Protein AF-A9B8N8-F1 (afdb_monomer)

Solvent-accessible surface area (backbone atoms only — not comparable to full-atom values): 12330 Å² total; per-residue (Å²): 134,85,83,76,86,78,73,81,60,79,59,56,75,66,60,48,54,50,56,57,66,76,40,88,72,86,66,77,72,62,96,87,67,56,98,83,69,64,84,53,58,55,72,42,54,47,60,50,21,56,75,71,73,42,76,56,70,77,74,63,73,56,59,66,68,61,48,51,51,34,52,50,24,55,50,44,25,71,76,39,66,95,48,19,68,62,29,49,52,53,32,49,56,64,50,66,83,47,54,70,65,26,44,33,52,50,53,45,50,47,50,32,51,46,56,73,76,44,73,71,74,84,80,60,55,52,79,57,62,90,92,60,80,85,78,52,82,48,52,53,64,57,51,51,50,54,51,54,49,25,51,74,70,72,29,38,33,42,33,37,34,54,40,75,72,63,47,31,36,34,72,38,48,29,42,58,73,44,85,54,80,55,29,36,34,20,40,28,64,87,72,74,43,77,46,56,48,49,34,93,34,39,29,41,78,46,79,43,88,126

pLDDT: mean 75.39, std 21.99, range [24.73, 97.12]

Mean predicted aligned error: 12.78 Å

Nearest PDB structures (foldseek):
  6sj9-assembly2_B  TM=8.035E-01  e=1.095E-04  Paenarthrobacter aurescens
  6sj9-assembly1_A  TM=5.623E-01  e=3.071E-05  Paenarthrobacter aurescens
  8zra-assembly1_A  TM=7.140E-01  e=5.254E-01  Bacillus amyloliquefaciens
  4qw2-assembly1_A  TM=4.848E-01  e=8.027E-01  Homo sapiens
  2jng-assembly1_A  TM=4.783E-01  e=1.086E+00  Homo sapiens

Organism: Herpetosiphon aurantiacus (strain ATCC 23779 / DSM 785 / 114-95) (NCBI:txid316274)

Structure (mmCIF, N/CA/C/O backbone):
data_AF-A9B8N8-F1
#
_entry.id   AF-A9B8N8-F1
#
loop_
_atom_site.group_PDB
_atom_site.id
_atom_site.type_symbol
_atom_site.label_atom_id
_atom_site.label_alt_id
_atom_site.label_comp_id
_atom_site.label_asym_id
_atom_site.label_entity_id
_atom_site.label_seq_id
_atom_site.pdbx_PDB_ins_code
_atom_site.Cartn_x
_atom_site.Cartn_y
_atom_site.Cartn_z
_atom_site.occupancy
_atom_site.B_iso_or_equiv
_atom_site.auth_seq_id
_atom_site.auth_comp_id
_atom_site.auth_asym_id
_atom_site.auth_atom_id
_atom_site.pdbx_PDB_model_num
ATOM 1 N N . MET A 1 1 ? 28.544 31.249 8.721 1.00 33.44 1 MET A N 1
ATOM 2 C CA . MET A 1 1 ? 27.104 30.945 8.905 1.00 33.44 1 MET A CA 1
ATOM 3 C C . MET A 1 1 ? 26.961 29.973 10.070 1.00 33.44 1 MET A C 1
ATOM 5 O O . MET A 1 1 ? 27.615 28.942 10.040 1.00 33.44 1 MET A O 1
ATOM 9 N N . ARG A 1 2 ? 26.186 30.293 11.117 1.00 26.39 2 ARG A N 1
ATOM 10 C CA . ARG A 1 2 ? 25.902 29.338 12.207 1.00 26.39 2 ARG A CA 1
ATOM 11 C C . ARG A 1 2 ? 24.781 28.402 11.754 1.00 26.39 2 ARG A C 1
ATOM 13 O O . ARG A 1 2 ? 23.661 28.864 11.551 1.00 26.39 2 ARG A O 1
ATOM 20 N N . LEU A 1 3 ? 25.086 27.118 11.580 1.00 24.73 3 LEU A N 1
ATOM 21 C CA . LEU A 1 3 ? 24.087 26.075 11.347 1.00 24.73 3 LEU A CA 1
ATOM 22 C C . LEU A 1 3 ? 23.198 25.979 12.593 1.00 24.73 3 LEU A C 1
ATOM 24 O O . LEU A 1 3 ? 23.667 25.612 13.668 1.00 24.73 3 LEU A O 1
ATOM 28 N N . ARG A 1 4 ? 21.928 26.372 12.470 1.00 32.22 4 ARG A N 1
ATOM 29 C CA . ARG A 1 4 ? 20.928 26.162 13.522 1.00 32.22 4 ARG A CA 1
ATOM 30 C C . ARG A 1 4 ? 20.523 24.691 13.470 1.00 32.22 4 ARG A C 1
ATOM 32 O O . ARG A 1 4 ? 19.913 24.268 12.494 1.00 32.22 4 ARG A O 1
ATOM 39 N N . GLN A 1 5 ? 20.887 23.918 14.492 1.00 32.78 5 GLN A N 1
ATOM 40 C CA . GLN A 1 5 ? 20.330 22.580 14.684 1.00 32.78 5 GLN A CA 1
ATOM 41 C C . GLN A 1 5 ? 18.820 22.714 14.892 1.00 32.78 5 GLN A C 1
ATOM 43 O O . GLN A 1 5 ? 18.371 23.387 15.817 1.00 32.78 5 GLN A O 1
ATOM 48 N N . VAL A 1 6 ? 18.046 22.097 14.005 1.00 37.09 6 VAL A N 1
ATOM 49 C CA . VAL A 1 6 ? 16.602 21.930 14.162 1.00 37.09 6 VAL A CA 1
ATOM 50 C C . VAL A 1 6 ? 16.391 20.475 14.547 1.00 37.09 6 VAL A C 1
ATOM 52 O O . VAL A 1 6 ? 16.601 19.583 13.727 1.00 37.09 6 VAL A O 1
ATOM 55 N N . MET A 1 7 ? 16.044 20.230 15.810 1.00 38.12 7 MET A N 1
ATOM 56 C CA . MET A 1 7 ? 15.657 18.900 16.272 1.00 38.12 7 MET A CA 1
ATOM 57 C C . MET A 1 7 ? 14.157 18.730 16.050 1.00 38.12 7 MET A C 1
ATOM 59 O O . MET A 1 7 ? 13.355 19.567 16.463 1.00 38.12 7 MET A O 1
ATOM 63 N N . LEU A 1 8 ? 13.801 17.670 15.337 1.00 41.25 8 LEU A N 1
ATOM 64 C CA . LEU A 1 8 ? 12.462 17.411 14.838 1.00 41.25 8 LEU A CA 1
ATOM 65 C C . LEU A 1 8 ? 11.890 16.272 15.686 1.00 41.25 8 LEU A C 1
ATOM 67 O O . LEU A 1 8 ? 12.414 15.163 15.653 1.00 41.25 8 LEU A O 1
ATOM 71 N N . VAL A 1 9 ? 10.887 16.575 16.509 1.00 41.00 9 VAL A N 1
ATOM 72 C CA . VAL A 1 9 ? 10.297 15.616 17.454 1.00 41.00 9 VAL A CA 1
ATOM 73 C C . VAL A 1 9 ? 8.931 15.191 16.932 1.00 41.00 9 VAL A C 1
ATOM 75 O O . VAL A 1 9 ? 8.064 16.035 16.711 1.00 41.00 9 VAL A O 1
ATOM 78 N N . GLU A 1 10 ? 8.755 13.891 16.700 1.00 38.16 10 GLU A N 1
ATOM 79 C CA . GLU A 1 10 ? 7.478 13.309 16.281 1.00 38.16 10 GLU A CA 1
ATOM 80 C C . GLU A 1 10 ? 6.557 13.096 17.490 1.00 38.16 10 GLU A C 1
ATOM 82 O O . GLU A 1 10 ? 6.951 12.505 18.493 1.00 38.16 10 GLU A O 1
ATOM 87 N N . GLY A 1 11 ? 5.309 13.558 17.390 1.00 43.69 11 GLY A N 1
ATOM 88 C CA . GLY A 1 11 ? 4.285 13.354 18.414 1.00 43.69 11 GLY A CA 1
ATOM 89 C C . GLY A 1 11 ? 2.898 13.804 17.949 1.00 43.69 11 GLY A C 1
ATOM 90 O O . GLY A 1 11 ? 2.766 14.529 16.961 1.00 43.69 11 GLY A O 1
ATOM 91 N N . ARG A 1 12 ? 1.846 13.358 18.650 1.00 40.72 12 ARG A N 1
ATOM 92 C CA . ARG A 1 12 ? 0.479 13.885 18.476 1.00 40.72 12 ARG A CA 1
ATOM 93 C C . ARG A 1 12 ? 0.366 15.237 19.180 1.00 40.72 12 ARG A C 1
ATOM 95 O O . ARG A 1 12 ? 0.930 15.403 20.258 1.00 40.72 12 ARG A O 1
ATOM 102 N N . ALA A 1 13 ? -0.390 16.175 18.611 1.00 43.91 13 ALA A N 1
ATOM 103 C CA . ALA A 1 13 ? -0.605 17.490 19.221 1.00 43.91 13 ALA A CA 1
ATOM 104 C C . ALA A 1 13 ? -1.191 17.381 20.644 1.00 43.91 13 ALA A C 1
ATOM 106 O O . ALA A 1 13 ? -0.778 18.120 21.530 1.00 43.91 13 ALA A O 1
ATOM 107 N N . GLU A 1 14 ? -2.067 16.397 20.892 1.00 42.97 14 GLU A N 1
ATOM 108 C CA . GLU A 1 14 ? -2.652 16.172 22.223 1.00 42.97 14 GLU A CA 1
ATOM 109 C C . GLU A 1 14 ? -1.634 15.631 23.241 1.00 42.97 14 GLU A C 1
ATOM 111 O O . GLU A 1 14 ? -1.716 15.940 24.428 1.00 42.97 14 GLU A O 1
ATOM 116 N N . ALA A 1 15 ? -0.638 14.859 22.788 1.00 44.03 15 ALA A N 1
ATOM 117 C CA . ALA A 1 15 ? 0.434 14.367 23.655 1.00 44.03 15 ALA A CA 1
ATOM 118 C C . ALA A 1 15 ? 1.313 15.519 24.170 1.00 44.03 15 ALA A C 1
ATOM 120 O O . ALA A 1 15 ? 1.861 15.425 25.267 1.00 44.03 15 ALA A O 1
ATOM 121 N N . LEU A 1 16 ? 1.397 16.622 23.414 1.00 46.94 16 LEU A N 1
ATOM 122 C CA . LEU A 1 16 ? 2.049 17.854 23.852 1.00 46.94 16 LEU A CA 1
ATOM 123 C C . LEU A 1 16 ? 1.265 18.549 24.960 1.00 46.94 16 LEU A C 1
ATOM 125 O O . LEU A 1 16 ? 1.856 18.907 25.967 1.00 46.94 16 LEU A O 1
ATOM 129 N N . THR A 1 17 ? -0.053 18.679 24.814 1.00 43.00 17 THR A N 1
ATOM 130 C CA . THR A 1 17 ? -0.900 19.332 25.823 1.00 43.00 17 THR A CA 1
ATOM 131 C C . THR A 1 17 ? -0.883 18.567 27.144 1.00 43.00 17 THR A C 1
ATOM 133 O O . THR A 1 17 ? -0.841 19.170 28.211 1.00 43.00 17 THR A O 1
ATOM 136 N N . VAL A 1 18 ? -0.840 17.232 27.086 1.00 44.59 18 VAL A N 1
ATOM 137 C CA . VAL A 1 18 ? -0.681 16.376 28.270 1.00 44.59 18 VAL A CA 1
ATOM 138 C C . VAL A 1 18 ? 0.716 16.526 28.886 1.00 44.59 18 VAL A C 1
ATOM 140 O O . VAL A 1 18 ? 0.821 16.613 30.105 1.00 44.59 18 VAL A O 1
ATOM 143 N N . LEU A 1 19 ? 1.781 16.634 28.081 1.00 43.16 19 LEU A N 1
ATOM 144 C CA . LEU A 1 19 ? 3.142 16.921 28.565 1.00 43.16 19 LEU A CA 1
ATOM 145 C C . LEU A 1 19 ? 3.274 18.324 29.187 1.00 43.16 19 LEU A C 1
ATOM 147 O O . LEU A 1 19 ? 3.978 18.479 30.185 1.00 43.16 19 LEU A O 1
ATOM 151 N N . GLU A 1 20 ? 2.581 19.320 28.631 1.00 45.62 20 GLU A N 1
ATOM 152 C CA . GLU A 1 20 ? 2.516 20.703 29.121 1.00 45.62 20 GLU A CA 1
ATOM 153 C C . GLU A 1 20 ? 1.673 20.830 30.401 1.00 45.62 20 GLU A C 1
ATOM 155 O O . GLU A 1 20 ? 2.018 21.607 31.287 1.00 45.62 20 GLU A O 1
ATOM 160 N N . GLN A 1 21 ? 0.586 20.060 30.530 1.00 44.84 21 GLN A N 1
ATOM 161 C CA . GLN A 1 21 ? -0.301 20.089 31.700 1.00 44.84 21 GLN A CA 1
ATOM 162 C C . GLN A 1 21 ? 0.191 19.210 32.859 1.00 44.84 21 GLN A C 1
ATOM 164 O O . GLN A 1 21 ? 0.025 19.586 34.017 1.00 44.84 21 GLN A O 1
ATOM 169 N N . GLN A 1 22 ? 0.802 18.050 32.584 1.00 42.25 22 GLN A N 1
ATOM 170 C CA . GLN A 1 22 ? 1.290 17.133 33.629 1.00 42.25 22 GLN A CA 1
ATOM 171 C C . GLN A 1 22 ? 2.548 17.632 34.341 1.00 42.25 22 GLN A C 1
ATOM 173 O O . GLN A 1 22 ? 2.880 17.149 35.423 1.00 42.25 22 GLN A O 1
ATOM 178 N N . ARG A 1 23 ? 3.258 18.601 33.767 1.00 41.12 23 ARG A N 1
ATOM 179 C CA . ARG A 1 23 ? 4.382 19.257 34.427 1.00 41.12 23 ARG A CA 1
ATOM 180 C C . ARG A 1 23 ? 4.096 20.739 34.454 1.00 41.12 23 ARG A C 1
ATOM 182 O O . ARG A 1 23 ? 4.216 21.381 33.423 1.00 41.12 23 ARG A O 1
ATOM 189 N N . GLY A 1 24 ? 3.773 21.280 35.627 1.00 36.09 24 GLY A N 1
ATOM 190 C CA . GLY A 1 24 ? 3.756 22.722 35.872 1.00 36.09 24 GLY A CA 1
ATOM 191 C C . GLY A 1 24 ? 5.112 23.356 35.538 1.00 36.09 24 GLY A C 1
ATOM 192 O O . GLY A 1 24 ? 5.941 23.588 36.414 1.00 36.09 24 GLY A O 1
ATOM 193 N N . MET A 1 25 ? 5.362 23.602 34.253 1.00 39.47 25 MET A N 1
ATOM 194 C CA . MET A 1 25 ? 6.612 24.101 33.702 1.00 39.47 25 MET A CA 1
ATOM 195 C C . MET A 1 25 ? 6.632 25.630 33.777 1.00 39.47 25 MET A C 1
ATOM 197 O O . MET A 1 25 ? 6.575 26.321 32.766 1.00 39.47 25 MET A O 1
ATOM 201 N N . GLN A 1 26 ? 6.761 26.160 34.997 1.00 36.19 26 GLN A N 1
ATOM 202 C CA . GLN A 1 26 ? 7.345 27.491 35.219 1.00 36.19 26 GLN A CA 1
ATOM 203 C C . GLN A 1 26 ? 8.870 27.450 35.423 1.00 36.19 26 GLN A C 1
ATOM 205 O O . GLN A 1 26 ? 9.492 28.471 35.695 1.00 36.19 26 GLN A O 1
ATOM 210 N N . GLY A 1 27 ? 9.525 26.306 35.227 1.00 30.03 27 GLY A N 1
ATOM 211 C CA . GLY A 1 27 ? 10.979 26.234 35.304 1.00 30.03 27 GLY A CA 1
ATOM 212 C C . GLY A 1 27 ? 11.531 24.989 34.633 1.00 30.03 27 GLY A C 1
ATOM 213 O O . GLY A 1 27 ? 11.037 23.889 34.853 1.00 30.03 27 GLY A O 1
ATOM 214 N N . GLY A 1 28 ? 12.578 25.171 33.830 1.00 30.48 28 GLY A N 1
ATOM 215 C CA . GLY A 1 28 ? 13.425 24.071 33.377 1.00 30.48 28 GLY A CA 1
ATOM 216 C C . GLY A 1 28 ? 12.949 23.387 32.104 1.00 30.48 28 GLY A C 1
ATOM 217 O O . GLY A 1 28 ? 12.583 22.216 32.099 1.00 30.48 28 GLY A O 1
ATOM 218 N N . VAL A 1 29 ? 13.050 24.106 30.990 1.00 36.00 29 VAL A N 1
ATOM 219 C CA . VAL A 1 29 ? 13.315 23.477 29.698 1.00 36.00 29 VAL A CA 1
ATOM 220 C C . VAL A 1 29 ? 14.545 22.569 29.876 1.00 36.00 29 VAL A C 1
ATOM 222 O O . VAL A 1 29 ? 15.574 23.043 30.359 1.00 36.00 29 VAL A O 1
ATOM 225 N N . GLN A 1 30 ? 14.439 21.267 29.574 1.00 38.62 30 GLN A N 1
ATOM 226 C CA . GLN A 1 30 ? 15.587 20.353 29.669 1.00 38.62 30 GLN A CA 1
ATOM 227 C C . GLN A 1 30 ? 16.779 20.953 28.913 1.00 38.62 30 GLN A C 1
ATOM 229 O O . GLN A 1 30 ? 16.607 21.482 27.811 1.00 38.62 30 GLN A O 1
ATOM 234 N N . ALA A 1 31 ? 17.972 20.886 29.514 1.00 37.03 31 ALA A N 1
ATOM 235 C CA . ALA A 1 31 ? 19.197 21.432 28.938 1.00 37.03 31 ALA A CA 1
ATOM 236 C C . ALA A 1 31 ? 19.357 20.960 27.479 1.00 37.03 31 ALA A C 1
ATOM 238 O O . ALA A 1 31 ? 19.601 19.784 27.225 1.00 37.03 31 ALA A O 1
ATOM 239 N N . GLY A 1 32 ? 19.150 21.878 26.528 1.00 40.72 32 GLY A N 1
ATOM 240 C CA . GLY A 1 32 ? 19.215 21.613 25.085 1.00 40.72 32 GLY A CA 1
ATOM 241 C C . GLY A 1 32 ? 18.060 22.197 24.268 1.00 40.72 32 GLY A C 1
ATOM 242 O O . GLY A 1 32 ? 18.235 22.469 23.083 1.00 40.72 32 GLY A O 1
ATOM 243 N N . TRP A 1 33 ? 16.908 22.460 24.881 1.00 36.62 33 TRP A N 1
ATOM 244 C CA . TRP A 1 33 ? 15.762 23.035 24.180 1.00 36.62 33 TRP A CA 1
ATOM 245 C C . TRP A 1 33 ? 15.764 24.565 24.361 1.00 36.62 33 TRP A C 1
ATOM 247 O O . TRP A 1 33 ? 15.921 25.098 25.454 1.00 36.62 33 TRP A O 1
ATOM 257 N N . THR A 1 34 ? 15.653 25.305 23.265 1.00 40.91 34 THR A N 1
ATOM 258 C CA . THR A 1 34 ? 15.595 26.780 23.232 1.00 40.91 34 THR A CA 1
ATOM 259 C C . THR A 1 34 ? 14.325 27.236 22.515 1.00 40.91 34 THR A C 1
ATOM 261 O O . THR A 1 34 ? 13.723 26.458 21.774 1.00 40.91 34 THR A O 1
ATOM 264 N N . ALA A 1 35 ? 13.951 28.515 22.649 1.00 40.12 35 ALA A N 1
ATOM 265 C CA . ALA A 1 35 ? 12.782 29.142 22.006 1.00 40.12 35 ALA A CA 1
ATOM 266 C C . ALA A 1 35 ? 12.725 29.035 20.457 1.00 40.12 35 ALA A C 1
ATOM 268 O O . ALA A 1 35 ? 11.789 29.521 19.827 1.00 40.12 35 ALA A O 1
ATOM 269 N N . THR A 1 36 ? 13.724 28.416 19.821 1.00 41.06 36 THR A N 1
ATOM 270 C CA . THR A 1 36 ? 13.775 28.144 18.379 1.00 41.06 36 THR A CA 1
ATOM 271 C C . THR A 1 36 ? 13.270 26.754 17.983 1.00 41.06 36 THR A C 1
ATOM 273 O O . THR A 1 36 ? 13.241 26.455 16.791 1.00 41.06 36 THR A O 1
ATOM 276 N N . HIS A 1 37 ? 12.886 25.901 18.935 1.00 42.09 37 HIS A N 1
ATOM 277 C CA . HIS A 1 37 ? 12.346 24.570 18.646 1.00 42.09 37 HIS A CA 1
ATOM 278 C C . HIS A 1 37 ? 10.853 24.684 18.316 1.00 42.09 37 HIS A C 1
ATOM 280 O O . HIS A 1 37 ? 10.075 25.201 19.114 1.00 42.09 37 HIS A O 1
ATOM 286 N N . ARG A 1 38 ? 10.452 24.240 17.119 1.00 47.84 38 ARG A N 1
ATOM 287 C CA . ARG A 1 38 ? 9.049 24.206 16.681 1.00 47.84 38 ARG A CA 1
ATOM 288 C C . ARG A 1 38 ? 8.621 22.767 16.449 1.00 47.84 38 ARG A C 1
ATOM 290 O O . ARG A 1 38 ? 9.310 22.023 15.756 1.00 47.84 38 ARG A O 1
ATOM 297 N N . VAL A 1 39 ? 7.474 22.404 17.009 1.00 48.12 39 VAL A N 1
ATOM 298 C CA . VAL A 1 39 ? 6.830 21.116 16.757 1.00 48.12 39 VAL A CA 1
ATOM 299 C C . VAL A 1 39 ? 6.177 21.171 15.387 1.00 48.12 39 VAL A C 1
ATOM 301 O O . VAL A 1 39 ? 5.489 22.140 15.061 1.00 48.12 39 VAL A O 1
ATOM 304 N N . ILE A 1 40 ? 6.395 20.134 14.587 1.00 48.62 40 ILE A N 1
ATOM 305 C CA . ILE A 1 40 ? 5.736 19.988 13.295 1.00 48.62 40 ILE A CA 1
ATOM 306 C C . ILE A 1 40 ? 4.935 18.686 13.278 1.00 48.62 40 ILE A C 1
ATOM 308 O O . ILE A 1 40 ? 5.358 17.711 13.901 1.00 48.62 40 ILE A O 1
ATOM 312 N N . PRO A 1 41 ? 3.786 18.644 12.584 1.00 46.09 41 PRO A N 1
ATOM 313 C CA . PRO A 1 41 ? 2.995 17.425 12.482 1.00 46.09 41 PRO A CA 1
ATOM 314 C C . PRO A 1 41 ? 3.820 16.267 11.910 1.00 46.09 41 PRO A C 1
ATOM 316 O O . PRO A 1 41 ? 4.599 16.460 10.970 1.00 46.09 41 PRO A O 1
ATOM 319 N N . ALA A 1 42 ? 3.613 15.052 12.428 1.00 44.50 42 ALA A N 1
ATOM 320 C CA . ALA A 1 42 ? 4.182 13.843 11.834 1.00 44.50 42 ALA A CA 1
ATOM 321 C C . ALA A 1 42 ? 3.804 13.781 10.343 1.00 44.50 42 ALA A C 1
ATOM 323 O O . ALA A 1 42 ? 2.640 13.949 9.985 1.00 44.50 42 ALA A O 1
ATOM 324 N N . GLY A 1 43 ? 4.790 13.593 9.463 1.00 48.84 43 GLY A N 1
ATOM 325 C CA . GLY A 1 43 ? 4.591 13.646 8.009 1.00 48.84 43 GLY A CA 1
ATOM 326 C C . GLY A 1 43 ? 4.790 15.015 7.343 1.00 48.84 43 GLY A C 1
ATOM 327 O O . GLY A 1 43 ? 5.021 15.056 6.137 1.00 48.84 43 GLY A O 1
ATOM 328 N N . ALA A 1 44 ? 4.805 16.125 8.091 1.00 53.09 44 ALA A N 1
ATOM 329 C CA . ALA A 1 44 ? 5.122 17.455 7.551 1.00 53.09 44 ALA A CA 1
ATOM 330 C C . ALA A 1 44 ? 6.637 17.696 7.399 1.00 53.09 44 ALA A C 1
ATOM 332 O O . ALA A 1 44 ? 7.059 18.702 6.831 1.00 53.09 44 ALA A O 1
ATOM 333 N N . ALA A 1 45 ? 7.473 16.772 7.883 1.00 60.31 45 ALA A N 1
ATOM 334 C CA . ALA A 1 45 ? 8.921 16.939 7.948 1.00 60.31 45 ALA A CA 1
ATOM 335 C C . ALA A 1 45 ? 9.582 17.155 6.579 1.00 60.31 45 ALA A C 1
ATOM 337 O O . ALA A 1 45 ? 10.472 17.993 6.464 1.00 60.31 45 ALA A O 1
ATOM 338 N N . ALA A 1 46 ? 9.109 16.479 5.528 1.00 60.00 46 ALA A N 1
ATOM 339 C CA . ALA A 1 46 ? 9.608 16.690 4.167 1.00 60.00 46 ALA A CA 1
ATOM 340 C C . ALA A 1 46 ? 9.221 18.070 3.604 1.00 60.00 46 ALA A C 1
ATOM 342 O O . ALA A 1 46 ? 10.057 18.751 3.011 1.00 60.00 46 ALA A O 1
ATOM 343 N N . GLN A 1 47 ? 7.980 18.519 3.833 1.00 56.50 47 GLN A N 1
ATOM 344 C CA . GLN A 1 47 ? 7.522 19.852 3.421 1.00 56.50 47 GLN A CA 1
ATOM 345 C C . GLN A 1 47 ? 8.276 20.960 4.153 1.00 56.50 47 GLN A C 1
ATOM 347 O O . GLN A 1 47 ? 8.726 21.912 3.521 1.00 56.50 47 GLN A O 1
ATOM 352 N N . VAL A 1 48 ? 8.457 20.815 5.468 1.00 57.16 48 VAL A N 1
ATOM 353 C CA . VAL A 1 48 ? 9.201 21.780 6.280 1.00 57.16 48 VAL A CA 1
ATOM 354 C C . VAL A 1 48 ? 10.660 21.811 5.855 1.00 57.16 48 VAL A C 1
ATOM 356 O O . VAL A 1 48 ? 11.159 22.899 5.596 1.00 57.16 48 VAL A O 1
ATOM 359 N N . ALA A 1 49 ? 11.315 20.654 5.694 1.00 62.19 49 ALA A N 1
ATOM 360 C CA . ALA A 1 49 ? 12.688 20.577 5.197 1.00 62.19 49 ALA A CA 1
ATOM 361 C C . ALA A 1 49 ? 12.840 21.311 3.857 1.00 62.19 49 ALA A C 1
ATOM 363 O O . ALA A 1 49 ? 13.704 22.175 3.731 1.00 62.19 49 ALA A O 1
ATOM 364 N N . ARG A 1 50 ? 11.928 21.071 2.903 1.00 59.78 50 ARG A N 1
ATOM 365 C CA . ARG A 1 50 ? 11.907 21.775 1.613 1.00 59.78 50 ARG A CA 1
ATOM 366 C C . ARG A 1 50 ? 11.731 23.288 1.775 1.00 59.78 50 ARG A C 1
ATOM 368 O O . ARG A 1 50 ? 12.453 24.046 1.135 1.00 59.78 50 ARG A O 1
ATOM 375 N N . ALA A 1 51 ? 10.817 23.728 2.641 1.00 54.41 51 ALA A N 1
ATOM 376 C CA . ALA A 1 51 ? 10.548 25.146 2.887 1.00 54.41 51 ALA A CA 1
ATOM 377 C C . ALA A 1 51 ? 11.732 25.886 3.531 1.00 54.41 51 ALA A C 1
ATOM 379 O O . ALA A 1 51 ? 11.900 27.082 3.305 1.00 54.41 51 ALA A O 1
ATOM 380 N N . VAL A 1 52 ? 12.564 25.188 4.310 1.00 60.75 52 VAL A N 1
ATOM 381 C CA . VAL A 1 52 ? 13.747 25.770 4.968 1.00 60.75 52 VAL A CA 1
ATOM 382 C C . VAL A 1 52 ? 15.066 25.458 4.250 1.00 60.75 52 VAL A C 1
ATOM 384 O O . VAL A 1 52 ? 16.135 25.729 4.793 1.00 60.75 52 VAL A O 1
ATOM 387 N N . GLY A 1 53 ? 15.011 24.886 3.042 1.00 55.81 53 GLY A N 1
ATOM 388 C CA . GLY A 1 53 ? 16.196 24.546 2.246 1.00 55.81 53 GLY A CA 1
ATOM 389 C C . GLY A 1 53 ? 17.048 23.410 2.825 1.00 55.81 53 GLY A C 1
ATOM 390 O O . GLY A 1 53 ? 18.223 23.292 2.486 1.00 55.81 53 GLY A O 1
ATOM 391 N N . LEU A 1 54 ? 16.481 22.583 3.707 1.00 58.25 54 LEU A N 1
ATOM 392 C CA . LEU A 1 54 ? 17.124 21.385 4.238 1.00 58.25 54 LEU A CA 1
ATOM 393 C C . LEU A 1 54 ? 16.803 20.161 3.365 1.00 58.25 54 LEU A C 1
ATOM 395 O O . LEU A 1 54 ? 15.712 20.069 2.792 1.00 58.25 54 LEU A O 1
ATOM 399 N N . PRO A 1 55 ? 17.722 19.182 3.278 1.00 52.19 55 PRO A N 1
ATOM 400 C CA . PRO A 1 55 ? 17.417 17.908 2.645 1.00 52.19 55 PRO A CA 1
ATOM 401 C C . PRO A 1 55 ? 16.235 17.252 3.362 1.00 52.19 55 PRO A C 1
ATOM 403 O O . PRO A 1 55 ? 16.145 17.281 4.591 1.00 52.19 55 PRO A O 1
ATOM 406 N N . SER A 1 56 ? 15.323 16.656 2.589 1.00 59.03 56 SER A N 1
ATOM 407 C CA . SER A 1 56 ? 14.200 15.922 3.173 1.00 59.03 56 SER A CA 1
ATOM 408 C C . SER A 1 56 ? 14.732 14.815 4.087 1.00 59.03 56 SER A C 1
ATOM 410 O O . SER A 1 56 ? 15.675 14.116 3.699 1.00 59.03 56 SER A O 1
ATOM 412 N N . PRO A 1 57 ? 14.165 14.645 5.294 1.00 60.28 57 PRO A N 1
ATOM 413 C CA . PRO A 1 57 ? 14.586 13.581 6.188 1.00 60.28 57 PRO A CA 1
ATOM 414 C C . PRO A 1 57 ? 14.459 12.237 5.470 1.00 60.28 57 PRO A C 1
ATOM 416 O O . PRO A 1 57 ? 13.450 11.961 4.814 1.00 60.28 57 PRO A O 1
ATOM 419 N N . ARG A 1 58 ? 15.514 11.418 5.564 1.00 61.38 58 ARG A N 1
ATOM 420 C CA . ARG A 1 58 ? 15.503 10.071 4.989 1.00 61.38 58 ARG A CA 1
ATOM 421 C C . ARG A 1 58 ? 14.363 9.293 5.629 1.00 61.38 58 ARG A C 1
ATOM 423 O O . ARG A 1 58 ? 14.251 9.261 6.852 1.00 61.38 58 ARG A O 1
ATOM 430 N N . GLN A 1 59 ? 13.534 8.669 4.799 1.00 63.81 59 GLN A N 1
ATOM 431 C CA . GLN A 1 59 ? 12.544 7.735 5.312 1.00 63.81 59 GLN A CA 1
ATOM 432 C C . GLN A 1 59 ? 13.266 6.594 6.031 1.00 63.81 59 GLN A C 1
ATOM 434 O O . GLN A 1 59 ? 14.323 6.161 5.557 1.00 63.81 59 GLN A O 1
ATOM 439 N N . PRO A 1 60 ? 12.736 6.119 7.168 1.00 69.75 60 PRO A N 1
ATOM 440 C CA . PRO A 1 60 ? 13.310 4.970 7.841 1.00 69.75 60 PRO A CA 1
ATOM 441 C C . PRO A 1 60 ? 13.260 3.785 6.877 1.00 69.75 60 PRO A C 1
ATOM 443 O O . PRO A 1 60 ? 12.189 3.401 6.406 1.00 69.75 60 PRO A O 1
ATOM 446 N N . ALA A 1 61 ? 14.430 3.241 6.547 1.00 78.06 61 ALA A N 1
ATOM 447 C CA . ALA A 1 61 ? 14.509 2.038 5.737 1.00 78.06 61 ALA A CA 1
ATOM 448 C C . ALA A 1 61 ? 13.923 0.854 6.529 1.00 78.06 61 ALA A C 1
ATOM 450 O O . ALA A 1 61 ? 14.070 0.804 7.759 1.00 78.06 61 ALA A O 1
ATOM 451 N N . PRO A 1 62 ? 13.236 -0.092 5.870 1.00 86.50 62 PRO A N 1
ATOM 452 C CA . PRO A 1 62 ? 12.895 -1.355 6.509 1.00 86.50 62 PRO A CA 1
ATOM 453 C C . PRO A 1 62 ? 14.179 -2.126 6.870 1.00 86.50 62 PRO A C 1
ATOM 455 O O . PRO A 1 62 ? 15.221 -1.929 6.234 1.00 86.50 62 PRO A O 1
ATOM 458 N N . PRO A 1 63 ? 14.143 -3.018 7.875 1.00 90.62 63 PRO A N 1
ATOM 459 C CA . PRO A 1 63 ? 15.214 -3.989 8.061 1.00 90.62 63 PRO A CA 1
ATOM 460 C C . PRO A 1 63 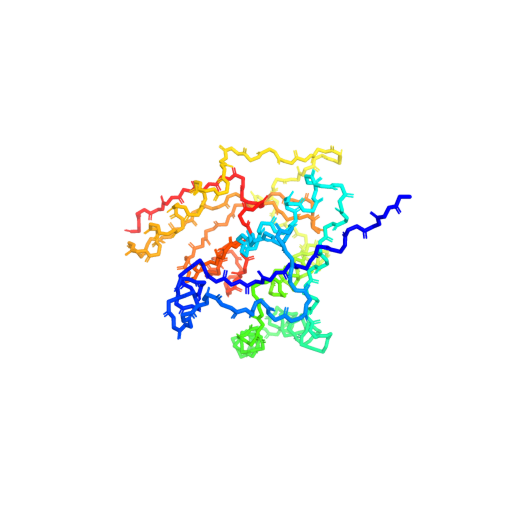? 15.382 -4.809 6.775 1.00 90.62 63 PRO A C 1
ATOM 462 O O . PRO A 1 63 ? 14.410 -5.382 6.284 1.00 90.62 63 PRO A O 1
ATOM 465 N N . ARG A 1 64 ? 16.606 -4.872 6.231 1.00 90.00 64 ARG A N 1
ATOM 466 C CA . ARG A 1 64 ? 16.877 -5.527 4.934 1.00 90.00 64 ARG A CA 1
ATOM 467 C C . ARG A 1 64 ? 16.395 -6.974 4.876 1.00 90.00 64 ARG A C 1
ATOM 469 O O . ARG A 1 64 ? 15.933 -7.425 3.835 1.00 90.00 64 ARG A O 1
ATOM 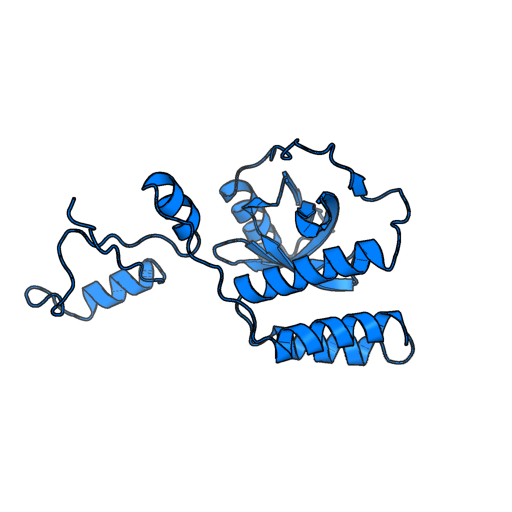476 N N . GLU A 1 65 ? 16.519 -7.697 5.984 1.00 92.38 65 GLU A N 1
ATOM 477 C CA . GLU A 1 65 ? 16.065 -9.083 6.089 1.00 92.38 65 GLU A CA 1
ATOM 478 C C . GLU A 1 65 ? 14.543 -9.186 5.932 1.00 92.38 65 GLU A C 1
ATOM 480 O O . GLU A 1 65 ? 14.066 -9.955 5.104 1.00 92.38 65 GLU A O 1
ATOM 485 N N . VAL A 1 66 ? 13.787 -8.342 6.643 1.00 94.19 66 VAL A N 1
ATOM 486 C CA . VAL A 1 66 ? 12.318 -8.296 6.556 1.00 94.19 66 VAL A CA 1
ATOM 487 C C . VAL A 1 66 ? 11.866 -7.903 5.151 1.00 94.19 66 VAL A C 1
ATOM 489 O O . VAL A 1 66 ? 10.998 -8.552 4.580 1.00 94.19 66 VAL A O 1
ATOM 492 N N . GLU A 1 67 ? 12.484 -6.876 4.567 1.00 94.25 67 GLU A N 1
ATOM 493 C CA . GLU A 1 67 ? 12.238 -6.458 3.183 1.00 94.25 67 GLU A CA 1
ATOM 494 C C . GLU A 1 67 ? 12.464 -7.611 2.195 1.00 94.25 67 GLU A C 1
ATOM 496 O O . GLU A 1 67 ? 11.579 -7.929 1.401 1.00 94.25 67 GLU A O 1
ATOM 501 N N . THR A 1 68 ? 13.610 -8.291 2.296 1.00 95.06 68 THR A N 1
ATOM 502 C CA . THR A 1 68 ? 13.957 -9.429 1.433 1.00 95.06 68 THR A CA 1
ATOM 503 C C . THR A 1 68 ? 12.952 -10.570 1.580 1.00 95.06 68 THR A C 1
ATOM 505 O O . THR A 1 68 ? 12.485 -11.102 0.574 1.00 95.06 68 THR A O 1
ATOM 508 N N . LEU A 1 69 ? 12.584 -10.928 2.813 1.00 96.75 69 LEU A N 1
ATOM 509 C CA . LEU A 1 69 ? 11.627 -11.999 3.086 1.00 96.75 69 LEU A CA 1
ATOM 510 C C . LEU A 1 69 ? 10.231 -11.667 2.558 1.00 96.75 69 LEU A C 1
ATOM 512 O O . LEU A 1 69 ? 9.619 -12.509 1.906 1.00 96.75 69 LEU A O 1
ATOM 516 N N . VAL A 1 70 ? 9.738 -10.443 2.767 1.00 96.38 70 VAL A N 1
ATOM 517 C CA . VAL A 1 70 ? 8.428 -10.024 2.243 1.00 96.38 70 VAL A CA 1
ATOM 518 C C . VAL A 1 70 ? 8.406 -10.087 0.716 1.00 96.38 70 VAL A C 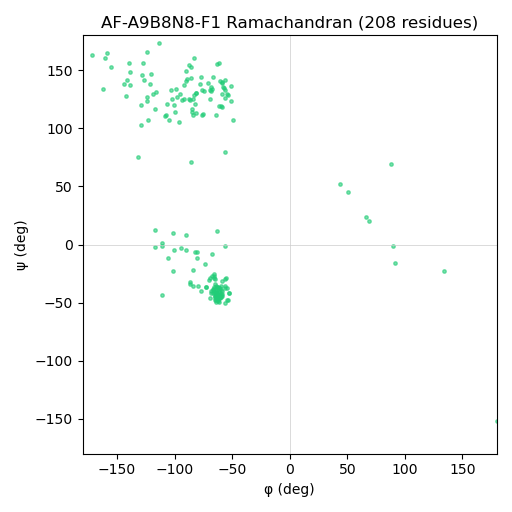1
ATOM 520 O O . VAL A 1 70 ? 7.454 -10.614 0.138 1.00 96.38 70 VAL A O 1
ATOM 523 N N . LEU A 1 71 ? 9.449 -9.588 0.046 1.00 94.75 71 LEU A N 1
ATOM 524 C CA . LEU A 1 71 ? 9.547 -9.671 -1.412 1.00 94.75 71 LEU A CA 1
ATOM 525 C C . LEU A 1 71 ? 9.610 -11.130 -1.885 1.00 94.75 71 LEU A C 1
ATOM 527 O O . LEU A 1 71 ? 8.878 -11.497 -2.801 1.00 94.75 71 LEU A O 1
ATOM 531 N N . ALA A 1 72 ? 10.415 -11.976 -1.239 1.00 95.19 72 ALA A N 1
ATOM 532 C CA . ALA A 1 72 ? 10.524 -13.393 -1.577 1.00 95.19 72 ALA A CA 1
ATOM 533 C C . ALA A 1 72 ? 9.191 -14.140 -1.407 1.00 95.19 72 ALA A C 1
ATOM 535 O O . ALA A 1 72 ? 8.806 -14.901 -2.291 1.00 95.19 72 ALA A O 1
ATOM 536 N N . LEU A 1 73 ? 8.455 -13.884 -0.321 1.00 95.88 73 LEU A N 1
ATOM 537 C CA . LEU A 1 73 ? 7.136 -14.472 -0.073 1.00 95.88 73 LEU A CA 1
ATOM 538 C C . LEU A 1 73 ? 6.108 -14.025 -1.118 1.00 95.88 73 LEU A C 1
ATOM 540 O O . LEU A 1 73 ? 5.345 -14.850 -1.616 1.00 95.88 73 LEU A O 1
ATOM 544 N N . ARG A 1 74 ? 6.122 -12.747 -1.517 1.00 93.94 74 ARG A N 1
ATOM 545 C CA . ARG A 1 74 ? 5.261 -12.243 -2.600 1.00 93.94 74 ARG A CA 1
ATOM 546 C C . ARG A 1 74 ? 5.583 -12.899 -3.944 1.00 93.94 74 ARG A C 1
ATOM 548 O O . ARG A 1 74 ? 4.663 -13.286 -4.659 1.00 93.94 74 ARG A O 1
ATOM 555 N N . ILE A 1 75 ? 6.866 -13.088 -4.271 1.00 92.31 75 ILE A N 1
ATOM 556 C CA . ILE A 1 75 ? 7.281 -13.850 -5.462 1.00 92.31 75 ILE A CA 1
ATOM 557 C C . ILE A 1 75 ? 6.790 -15.298 -5.350 1.00 92.31 75 ILE A C 1
ATOM 559 O O . ILE A 1 75 ? 6.160 -15.805 -6.276 1.00 92.31 75 ILE A O 1
ATOM 563 N N . ALA A 1 76 ? 7.023 -15.961 -4.216 1.00 93.00 76 ALA A N 1
ATOM 564 C CA . ALA A 1 76 ? 6.619 -17.347 -3.994 1.00 93.00 76 ALA A CA 1
ATOM 565 C C . ALA A 1 76 ? 5.099 -17.537 -4.116 1.00 93.00 76 ALA A C 1
ATOM 567 O O . ALA A 1 76 ? 4.658 -18.510 -4.726 1.00 93.00 76 ALA A O 1
ATOM 568 N N . ALA A 1 77 ? 4.299 -16.586 -3.624 1.00 91.50 77 ALA A N 1
ATOM 569 C CA . ALA A 1 77 ? 2.846 -16.596 -3.774 1.00 91.50 77 ALA A CA 1
ATOM 570 C C . ALA A 1 77 ? 2.398 -16.580 -5.243 1.00 91.50 77 ALA A C 1
ATOM 572 O O . ALA A 1 77 ? 1.419 -17.237 -5.590 1.00 91.50 77 ALA A O 1
ATOM 573 N N . GLN A 1 78 ? 3.131 -15.881 -6.114 1.00 87.00 78 GLN A N 1
ATOM 574 C CA . GLN A 1 78 ? 2.852 -15.861 -7.552 1.00 87.00 78 GLN A CA 1
ATOM 575 C C . GLN A 1 78 ? 3.318 -17.130 -8.265 1.00 87.00 78 GLN A C 1
ATOM 577 O O . GLN A 1 78 ? 2.636 -17.623 -9.158 1.00 87.00 78 GLN A O 1
ATOM 582 N N . GLN A 1 79 ? 4.486 -17.650 -7.885 1.00 89.94 79 GLN A N 1
ATOM 583 C CA . GLN A 1 79 ? 5.116 -18.778 -8.573 1.00 89.94 79 GLN A CA 1
ATOM 584 C C . GLN A 1 79 ? 4.585 -20.139 -8.107 1.00 89.94 79 GLN A C 1
ATOM 586 O O . GLN A 1 79 ? 4.683 -21.122 -8.839 1.00 89.94 79 GLN A O 1
ATOM 591 N N . VAL A 1 80 ? 4.010 -20.221 -6.902 1.00 94.00 80 VAL A N 1
ATOM 592 C CA . VAL A 1 80 ? 3.533 -21.477 -6.307 1.00 94.00 80 VAL A CA 1
ATOM 593 C C . VAL A 1 80 ? 2.102 -21.315 -5.760 1.00 94.00 80 VAL A C 1
ATOM 595 O O . VAL A 1 80 ? 1.898 -21.274 -4.542 1.00 94.00 80 VAL A O 1
ATOM 598 N N . PRO A 1 81 ? 1.073 -21.280 -6.637 1.00 91.31 81 PRO A N 1
ATOM 599 C CA . PRO A 1 81 ? -0.308 -20.950 -6.257 1.00 91.31 81 PRO A CA 1
ATOM 600 C C . PRO A 1 81 ? -0.904 -21.835 -5.157 1.00 91.31 81 PRO A C 1
ATOM 602 O O . PRO A 1 81 ? -1.705 -21.370 -4.352 1.00 91.31 81 PRO A O 1
ATOM 605 N N . ARG A 1 82 ? -0.473 -23.102 -5.071 1.00 96.44 82 ARG A N 1
ATOM 606 C CA . ARG A 1 82 ? -0.906 -24.052 -4.031 1.00 96.44 82 ARG A CA 1
ATOM 607 C C . ARG A 1 82 ? -0.675 -23.535 -2.605 1.00 96.44 82 ARG A C 1
ATOM 609 O O . ARG A 1 82 ? -1.407 -23.929 -1.704 1.00 96.44 82 ARG A O 1
ATOM 616 N N . TYR A 1 83 ? 0.335 -22.691 -2.403 1.00 95.56 83 TYR A N 1
ATOM 617 C CA . TYR A 1 83 ? 0.712 -22.152 -1.094 1.00 95.56 83 TYR A CA 1
ATOM 618 C C . TYR A 1 83 ? 0.562 -20.626 -1.015 1.00 95.56 83 TYR A C 1
ATOM 620 O O . TYR A 1 83 ? 1.031 -20.020 -0.054 1.00 95.56 83 TYR A O 1
ATOM 628 N N . ALA A 1 84 ? -0.102 -19.999 -1.994 1.00 91.69 84 ALA A N 1
ATOM 629 C CA . ALA A 1 84 ? -0.190 -18.544 -2.098 1.00 91.69 84 ALA A CA 1
ATOM 630 C C . ALA A 1 84 ? -0.729 -17.886 -0.823 1.00 91.69 84 ALA A C 1
ATOM 632 O O . ALA A 1 84 ? -0.101 -16.965 -0.310 1.00 91.69 84 ALA A O 1
ATOM 633 N N . THR A 1 85 ? -1.826 -18.409 -0.267 1.00 93.25 85 THR A N 1
ATOM 634 C CA . THR A 1 85 ? -2.435 -17.884 0.964 1.00 93.25 85 THR A CA 1
ATOM 635 C C . THR A 1 85 ? -1.465 -17.916 2.143 1.00 93.25 85 THR A C 1
ATOM 637 O O . THR A 1 85 ? -1.307 -16.914 2.829 1.00 93.25 85 THR A O 1
ATOM 640 N N . VAL A 1 86 ? -0.736 -19.021 2.329 1.00 95.94 86 VAL A N 1
ATOM 641 C CA . VAL A 1 86 ? 0.236 -19.160 3.428 1.00 95.94 86 VAL A CA 1
ATOM 642 C C . VAL A 1 86 ? 1.375 -18.151 3.280 1.00 95.94 86 VAL A C 1
ATOM 644 O O . VAL A 1 86 ? 1.774 -17.510 4.250 1.00 95.94 86 VAL A O 1
ATOM 647 N N . PHE A 1 87 ? 1.888 -17.966 2.062 1.00 95.62 87 PHE A N 1
ATOM 648 C CA . PHE A 1 87 ? 2.939 -16.980 1.811 1.00 95.62 87 PHE A CA 1
ATOM 649 C C . PHE A 1 87 ? 2.448 -15.541 2.004 1.00 95.62 87 PHE A C 1
ATOM 651 O O . PHE A 1 87 ? 3.180 -14.717 2.553 1.00 95.62 87 PHE A O 1
ATOM 658 N N . GLN A 1 88 ? 1.212 -15.240 1.600 1.00 92.88 88 GLN A N 1
ATOM 659 C CA . GLN A 1 88 ? 0.585 -13.935 1.819 1.00 92.88 88 GLN A CA 1
ATOM 660 C C . GLN A 1 88 ? 0.396 -13.643 3.311 1.00 92.88 88 GLN A C 1
ATOM 662 O O . GLN A 1 88 ? 0.737 -12.553 3.763 1.00 92.88 88 GLN A O 1
ATOM 667 N N . GLU A 1 89 ? -0.083 -14.615 4.087 1.00 93.81 89 GLU A N 1
ATOM 668 C CA . GLU A 1 89 ? -0.246 -14.489 5.538 1.00 93.81 89 GLU A CA 1
ATOM 669 C C . GLU A 1 89 ? 1.095 -14.243 6.240 1.00 93.81 89 GLU A C 1
ATOM 671 O O . GLU A 1 89 ? 1.202 -13.336 7.066 1.00 93.81 89 GLU A O 1
ATOM 676 N N . GLN A 1 90 ? 2.144 -14.985 5.874 1.00 95.81 90 GLN A N 1
ATOM 677 C CA . GLN A 1 90 ? 3.490 -14.775 6.421 1.00 95.81 90 GLN A CA 1
ATOM 678 C C . GLN A 1 90 ? 4.055 -13.398 6.053 1.00 95.81 90 GLN A C 1
ATOM 680 O O . GLN A 1 90 ? 4.621 -12.710 6.903 1.00 95.81 90 GLN A O 1
ATOM 685 N N . ALA A 1 91 ? 3.873 -12.955 4.806 1.00 95.19 91 ALA A N 1
ATOM 686 C CA . ALA A 1 91 ? 4.289 -11.619 4.390 1.00 95.19 91 ALA A CA 1
ATOM 687 C C . ALA A 1 91 ? 3.546 -10.542 5.194 1.00 95.19 91 ALA A C 1
ATOM 689 O O . ALA A 1 91 ? 4.152 -9.570 5.643 1.00 95.19 91 ALA A O 1
ATOM 690 N N . GLN A 1 92 ? 2.249 -10.739 5.431 1.00 92.38 92 GLN A N 1
ATOM 691 C CA . GLN A 1 92 ? 1.426 -9.822 6.207 1.00 92.38 92 GLN A CA 1
ATOM 692 C C . GLN A 1 92 ? 1.851 -9.751 7.679 1.00 92.38 92 GLN A C 1
ATOM 694 O O . GLN A 1 92 ? 1.876 -8.660 8.250 1.00 92.38 92 GLN A O 1
ATOM 699 N N . GLN A 1 93 ? 2.233 -10.878 8.283 1.00 93.94 93 GLN A N 1
ATOM 700 C CA . GLN A 1 93 ? 2.783 -10.919 9.641 1.00 93.94 93 GLN A CA 1
ATOM 701 C C . GLN A 1 93 ? 4.081 -10.114 9.742 1.00 93.94 93 GLN A C 1
ATOM 703 O O . GLN A 1 93 ? 4.214 -9.279 10.628 1.00 93.94 93 GLN A O 1
ATOM 708 N N . LEU A 1 94 ? 5.000 -10.285 8.789 1.00 94.56 94 LEU A N 1
ATOM 709 C CA . LEU A 1 94 ? 6.243 -9.509 8.741 1.00 94.56 94 LEU A CA 1
ATOM 710 C C . LEU A 1 94 ? 5.994 -8.007 8.555 1.00 94.56 94 LEU A C 1
ATOM 712 O O . LEU A 1 94 ? 6.698 -7.175 9.124 1.00 94.56 94 LEU A O 1
ATOM 716 N N . LEU A 1 95 ? 4.983 -7.643 7.763 1.00 92.50 95 LEU A N 1
ATOM 717 C CA . LEU A 1 95 ? 4.591 -6.250 7.579 1.00 92.50 95 LEU A CA 1
ATOM 718 C C . LEU A 1 95 ? 3.970 -5.655 8.848 1.00 92.50 95 LEU A C 1
ATOM 720 O O . LEU A 1 95 ? 4.094 -4.445 9.038 1.00 92.50 95 LEU A O 1
ATOM 724 N N . ALA A 1 96 ? 3.317 -6.458 9.699 1.00 89.00 96 ALA A N 1
ATOM 725 C CA . ALA A 1 96 ? 2.584 -6.005 10.883 1.00 89.00 96 ALA A CA 1
ATOM 726 C C . ALA A 1 96 ? 3.435 -5.115 11.805 1.00 89.00 96 ALA A C 1
ATOM 728 O O . ALA A 1 96 ? 2.965 -4.053 12.219 1.00 89.00 96 ALA A O 1
ATOM 729 N N . ASP A 1 97 ? 4.701 -5.482 12.004 1.00 88.69 97 ASP A N 1
ATOM 730 C CA . ASP A 1 97 ? 5.638 -4.798 12.903 1.00 88.69 97 ASP A CA 1
ATOM 731 C C . ASP A 1 97 ? 6.306 -3.557 12.283 1.00 88.69 97 ASP A C 1
ATOM 733 O O . ASP A 1 97 ? 7.024 -2.814 12.957 1.00 88.69 97 ASP A O 1
ATOM 737 N N . LEU A 1 98 ? 6.082 -3.301 10.991 1.00 88.69 98 LEU A N 1
ATOM 738 C CA . LEU A 1 98 ? 6.695 -2.183 10.283 1.00 88.69 98 LEU A CA 1
ATOM 739 C C . LEU A 1 98 ? 5.861 -0.907 10.365 1.00 88.69 98 LEU A C 1
ATOM 741 O O . LEU A 1 98 ? 4.634 -0.910 10.201 1.00 88.69 98 LEU A O 1
ATOM 745 N N . SER A 1 99 ? 6.567 0.221 10.480 1.00 88.50 99 SER A N 1
ATOM 746 C CA . SER A 1 99 ? 5.966 1.547 10.337 1.00 88.50 99 SER A CA 1
ATOM 747 C C . SER A 1 99 ? 5.365 1.744 8.941 1.00 88.50 99 SER A C 1
ATOM 749 O O . SER A 1 99 ? 5.806 1.155 7.951 1.00 88.50 99 SER A O 1
ATOM 751 N N . PHE A 1 100 ? 4.393 2.651 8.828 1.00 87.12 100 PHE A N 1
ATOM 752 C CA . PHE A 1 100 ? 3.766 2.990 7.546 1.00 87.12 100 PHE A CA 1
ATOM 753 C C . PHE A 1 100 ? 4.785 3.379 6.461 1.00 87.12 100 PHE A C 1
ATOM 755 O O . PHE A 1 100 ? 4.664 2.955 5.312 1.00 87.12 100 PHE A O 1
ATOM 762 N N . ALA A 1 101 ? 5.810 4.158 6.825 1.00 85.75 101 ALA A N 1
ATOM 763 C CA . ALA A 1 101 ? 6.849 4.587 5.894 1.00 85.75 101 ALA A CA 1
ATOM 764 C C . ALA A 1 101 ? 7.670 3.401 5.361 1.00 85.75 101 ALA A C 1
ATOM 766 O O . ALA A 1 101 ? 7.911 3.327 4.160 1.00 85.75 101 ALA A O 1
ATOM 767 N N . GLN A 1 102 ? 8.035 2.452 6.227 1.00 90.44 102 GLN A N 1
ATOM 768 C CA . GLN A 1 102 ? 8.757 1.239 5.830 1.00 90.44 102 GLN A CA 1
ATOM 769 C C . GLN A 1 102 ? 7.910 0.350 4.913 1.00 90.44 102 GLN A C 1
ATOM 771 O O . GLN A 1 102 ? 8.406 -0.119 3.892 1.00 90.44 102 GLN A O 1
ATOM 776 N N . ARG A 1 103 ? 6.614 0.185 5.213 1.00 93.50 103 ARG A N 1
ATOM 777 C CA . ARG A 1 103 ? 5.683 -0.549 4.337 1.00 93.50 103 ARG A CA 1
ATOM 778 C C . ARG A 1 103 ? 5.591 0.082 2.945 1.00 93.50 103 ARG A C 1
ATOM 780 O O . ARG A 1 103 ? 5.655 -0.638 1.955 1.00 93.50 103 ARG A O 1
ATOM 787 N N . CYS A 1 104 ? 5.527 1.416 2.861 1.00 90.50 104 CYS A N 1
ATOM 788 C CA . CYS A 1 104 ? 5.520 2.126 1.576 1.00 90.50 104 CYS A CA 1
ATOM 789 C C . CYS A 1 104 ? 6.768 1.825 0.734 1.00 90.50 104 CYS A C 1
ATOM 791 O O . CYS A 1 104 ? 6.652 1.684 -0.480 1.00 90.50 104 CYS A O 1
ATOM 793 N N . VAL A 1 105 ? 7.948 1.733 1.362 1.00 90.38 105 VAL A N 1
ATOM 794 C CA . VAL A 1 105 ? 9.200 1.395 0.662 1.00 90.38 105 VAL A CA 1
ATOM 795 C C . VAL A 1 105 ? 9.113 -0.008 0.060 1.00 90.38 105 VAL A C 1
ATOM 797 O O . VAL A 1 105 ? 9.389 -0.179 -1.126 1.00 90.38 105 VAL A O 1
ATOM 800 N N . ILE A 1 106 ? 8.667 -0.993 0.844 1.00 93.31 106 ILE A N 1
ATOM 801 C CA . ILE A 1 106 ? 8.526 -2.382 0.381 1.00 93.31 106 ILE A CA 1
ATOM 802 C C . ILE A 1 106 ? 7.477 -2.492 -0.737 1.00 93.31 106 ILE A C 1
ATOM 804 O O . ILE A 1 106 ? 7.694 -3.191 -1.726 1.00 93.31 106 ILE A O 1
ATOM 808 N N . ASP A 1 107 ? 6.339 -1.803 -0.615 1.00 92.19 107 ASP A N 1
ATOM 809 C CA . ASP A 1 107 ? 5.294 -1.798 -1.646 1.00 92.19 107 ASP A CA 1
ATOM 810 C C . ASP A 1 107 ? 5.767 -1.162 -2.956 1.00 92.19 107 ASP A C 1
ATOM 812 O O . ASP A 1 107 ? 5.481 -1.679 -4.036 1.00 92.19 107 ASP A O 1
ATOM 816 N N . GLU A 1 108 ? 6.539 -0.078 -2.876 1.00 88.56 108 GLU A N 1
ATOM 817 C CA . GLU A 1 108 ? 7.115 0.581 -4.046 1.00 88.56 108 GLU A CA 1
ATOM 818 C C . GLU A 1 108 ? 8.160 -0.292 -4.752 1.00 88.56 108 GLU A C 1
ATOM 820 O O . GLU A 1 108 ? 8.159 -0.375 -5.984 1.00 88.56 108 GLU A O 1
ATOM 825 N N . GLN A 1 109 ? 9.019 -0.976 -3.994 1.00 89.94 109 GLN A N 1
ATOM 826 C CA . GLN A 1 109 ? 9.967 -1.939 -4.557 1.00 89.94 109 GLN A CA 1
ATOM 827 C C . GLN A 1 109 ? 9.256 -3.122 -5.208 1.00 89.94 109 GLN A C 1
ATOM 829 O O . GLN A 1 109 ? 9.614 -3.519 -6.317 1.00 89.94 109 GLN A O 1
ATOM 834 N N . TRP A 1 110 ? 8.225 -3.657 -4.550 1.00 90.12 110 TRP A N 1
ATOM 835 C CA . TRP A 1 110 ? 7.420 -4.729 -5.114 1.00 90.12 110 TRP A CA 1
ATOM 836 C C . TRP A 1 110 ? 6.760 -4.319 -6.429 1.00 90.12 110 TRP A C 1
ATOM 838 O O . TRP A 1 110 ? 6.804 -5.089 -7.377 1.00 90.12 110 TRP A O 1
ATOM 848 N N . GLU A 1 111 ? 6.173 -3.124 -6.526 1.00 86.25 111 GLU A N 1
ATOM 849 C CA . GLU A 1 111 ? 5.572 -2.655 -7.782 1.00 86.25 111 GLU A CA 1
ATOM 850 C C . GLU A 1 111 ? 6.616 -2.507 -8.903 1.00 86.25 111 GLU A C 1
ATOM 852 O O . GLU A 1 111 ? 6.341 -2.874 -10.047 1.00 86.25 111 GLU A O 1
ATOM 857 N N . GLY A 1 112 ? 7.831 -2.050 -8.580 1.00 84.56 112 GLY A N 1
ATOM 858 C CA . GLY A 1 112 ? 8.940 -1.995 -9.537 1.00 84.56 112 GLY A CA 1
ATOM 859 C C . GLY A 1 112 ? 9.344 -3.384 -10.049 1.00 84.56 112 GLY A C 1
ATOM 860 O O . GLY A 1 112 ? 9.426 -3.596 -11.258 1.00 84.56 112 GLY A O 1
ATOM 861 N N . LEU A 1 113 ? 9.530 -4.344 -9.137 1.00 85.62 113 LEU A N 1
ATOM 862 C CA . LEU A 1 113 ? 9.846 -5.739 -9.470 1.00 85.62 113 LEU A CA 1
ATOM 863 C C . LEU A 1 113 ? 8.699 -6.421 -10.226 1.00 85.62 113 LEU A C 1
ATOM 865 O O . LEU A 1 113 ? 8.909 -7.064 -11.246 1.00 85.62 113 LEU A O 1
ATOM 869 N N . HIS A 1 114 ? 7.460 -6.259 -9.774 1.00 81.69 114 HIS A N 1
ATOM 870 C CA . HIS A 1 114 ? 6.296 -6.845 -10.427 1.00 81.69 114 HIS A CA 1
ATOM 871 C C . HIS A 1 114 ? 6.131 -6.309 -11.850 1.00 81.69 114 HIS A C 1
ATOM 873 O O . HIS A 1 114 ? 5.762 -7.062 -12.749 1.00 81.69 114 HIS A O 1
ATOM 879 N N . SER A 1 115 ? 6.383 -5.017 -12.077 1.00 76.06 115 SER A N 1
ATOM 880 C CA . SER A 1 115 ? 6.292 -4.435 -13.417 1.00 76.06 115 SER A CA 1
ATOM 881 C C . SER A 1 115 ? 7.349 -4.983 -14.379 1.00 76.06 115 SER A C 1
ATOM 883 O O . SER A 1 115 ? 7.116 -4.926 -15.587 1.00 76.06 115 SER A O 1
ATOM 885 N N . SER A 1 116 ? 8.496 -5.464 -13.889 1.00 77.12 116 SER A N 1
ATOM 886 C CA . SER A 1 116 ? 9.520 -6.092 -14.733 1.00 77.12 116 SER A CA 1
ATOM 887 C C . SER A 1 116 ? 9.273 -7.588 -14.942 1.00 77.12 116 SER A C 1
ATOM 889 O O . SER A 1 116 ? 9.585 -8.103 -16.012 1.00 77.12 116 SER A O 1
ATOM 891 N N . LEU A 1 117 ? 8.686 -8.271 -13.953 1.00 73.12 117 LEU A N 1
ATOM 892 C CA . LEU A 1 117 ? 8.388 -9.708 -13.996 1.00 73.12 117 LEU A CA 1
ATOM 893 C C . LEU A 1 117 ? 7.119 -10.044 -14.788 1.00 73.12 117 LEU A C 1
ATOM 895 O O . LEU A 1 117 ? 7.069 -11.067 -15.468 1.00 73.12 117 LEU A O 1
ATOM 899 N N . THR A 1 118 ? 6.106 -9.183 -14.717 1.00 66.31 118 THR A N 1
ATOM 900 C CA . THR A 1 118 ? 4.812 -9.390 -15.368 1.00 66.31 118 THR A CA 1
ATOM 901 C C . THR A 1 118 ? 4.477 -8.135 -16.170 1.00 66.31 118 THR A C 1
ATOM 903 O O . THR A 1 118 ? 4.067 -7.131 -15.571 1.00 66.31 118 THR A O 1
ATOM 906 N N . PRO A 1 119 ? 4.644 -8.135 -17.508 1.00 54.56 119 PRO A N 1
ATOM 907 C CA . PRO A 1 119 ? 4.183 -7.017 -18.318 1.00 54.56 119 PRO A CA 1
ATOM 908 C C . PRO A 1 119 ? 2.675 -6.832 -18.084 1.00 54.56 119 PRO A C 1
ATOM 910 O O . PRO A 1 119 ? 1.944 -7.822 -18.001 1.00 54.56 119 PRO A O 1
ATOM 913 N N . PRO A 1 120 ? 2.195 -5.589 -17.906 1.00 51.62 120 PRO A N 1
ATOM 914 C CA . PRO A 1 120 ? 0.788 -5.349 -17.612 1.00 51.62 120 PRO A CA 1
ATOM 915 C C . PRO A 1 120 ? -0.085 -5.922 -18.735 1.00 51.62 120 PRO A C 1
ATOM 917 O O . PRO A 1 120 ? 0.211 -5.739 -19.917 1.00 51.62 120 PRO A O 1
ATOM 920 N N . LEU A 1 121 ? -1.213 -6.530 -18.372 1.00 44.94 121 LEU A N 1
ATOM 921 C CA . LEU A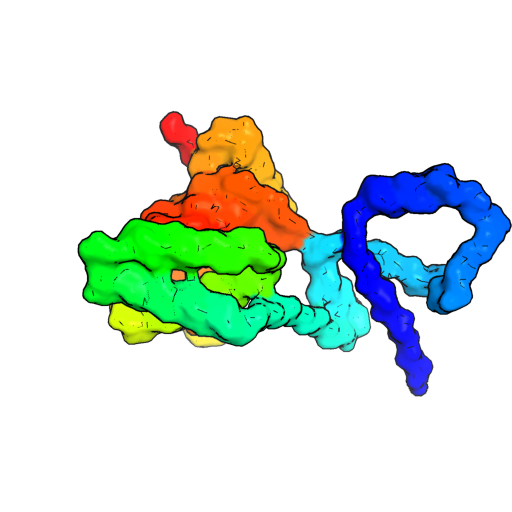 1 121 ? -2.369 -6.517 -19.263 1.00 44.94 121 LEU A CA 1
ATOM 922 C C . LEU A 1 121 ? -2.690 -5.030 -19.478 1.00 44.94 121 LEU A C 1
ATOM 924 O O . LEU A 1 121 ? -2.871 -4.292 -18.512 1.00 44.94 121 LEU A O 1
ATOM 928 N N . ALA A 1 122 ? -2.607 -4.569 -20.723 1.00 44.12 122 ALA A N 1
ATOM 929 C CA . ALA A 1 122 ? -2.423 -3.168 -21.111 1.00 44.12 122 ALA A CA 1
ATOM 930 C C . ALA A 1 122 ? -3.555 -2.182 -20.726 1.00 44.12 122 ALA A C 1
ATOM 932 O O . ALA A 1 122 ? -3.562 -1.056 -21.210 1.00 44.12 122 ALA A O 1
ATOM 933 N N . THR A 1 123 ? -4.513 -2.567 -19.884 1.00 50.28 123 THR A N 1
ATOM 934 C CA . THR A 1 123 ? -5.765 -1.831 -19.663 1.00 50.28 123 THR A CA 1
ATOM 935 C C . THR A 1 123 ? -5.824 -0.979 -18.394 1.00 50.28 123 THR A C 1
ATOM 937 O O . THR A 1 123 ? -6.568 -0.004 -18.388 1.00 50.28 123 THR A O 1
ATOM 940 N N . ASP A 1 124 ? -5.023 -1.254 -17.357 1.00 54.56 124 ASP A N 1
ATOM 941 C CA . ASP A 1 124 ? -5.253 -0.632 -16.030 1.00 54.56 124 ASP A CA 1
ATOM 942 C C . ASP A 1 124 ? -4.177 0.387 -15.614 1.00 54.56 124 ASP A C 1
ATOM 944 O O . ASP A 1 124 ? -4.208 0.937 -14.505 1.00 54.56 124 ASP A O 1
ATOM 948 N N . ALA A 1 125 ? -3.192 0.616 -16.486 1.00 64.00 125 ALA A N 1
ATOM 949 C CA . ALA A 1 125 ? -2.054 1.481 -16.217 1.00 64.00 125 ALA A CA 1
ATOM 950 C C . ALA A 1 125 ? -1.862 2.499 -17.341 1.00 64.00 125 ALA A C 1
ATOM 952 O O . ALA A 1 125 ? -1.589 2.131 -18.481 1.00 64.00 125 ALA A O 1
ATOM 953 N N . GLU A 1 126 ? -1.941 3.781 -16.996 1.00 72.31 126 GLU A N 1
ATOM 954 C CA . GLU A 1 126 ? -1.576 4.871 -17.898 1.00 72.31 126 GLU A CA 1
ATOM 955 C C . GLU A 1 126 ? -0.055 5.094 -17.783 1.00 72.31 126 GLU A C 1
ATOM 957 O O . GLU A 1 126 ? 0.431 5.465 -16.701 1.00 72.31 126 GLU A O 1
ATOM 962 N N . PRO A 1 127 ? 0.730 4.831 -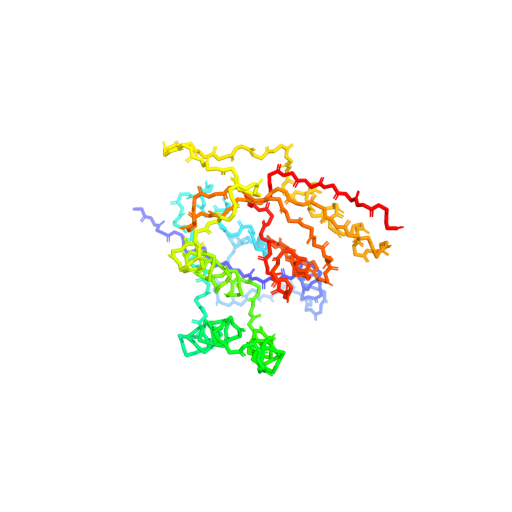18.848 1.00 64.88 127 PRO A N 1
ATOM 963 C CA . PRO A 1 127 ? 2.147 5.165 -18.857 1.00 64.88 127 PRO A CA 1
ATOM 964 C C . PRO A 1 127 ? 2.315 6.687 -18.880 1.00 64.88 127 PRO A C 1
ATOM 966 O O . PRO A 1 127 ? 1.638 7.387 -19.634 1.00 64.88 127 PRO A O 1
ATOM 969 N N . LEU A 1 128 ? 3.231 7.202 -18.062 1.00 68.56 128 LEU A N 1
ATOM 970 C CA . LEU A 1 128 ? 3.583 8.619 -18.062 1.00 68.56 128 LEU A CA 1
ATOM 971 C C . LEU A 1 128 ? 4.735 8.885 -19.033 1.00 68.56 128 LEU A C 1
ATOM 973 O O . LEU A 1 128 ? 5.673 8.093 -19.146 1.00 68.56 128 LEU A O 1
ATOM 977 N N . ALA A 1 129 ? 4.656 10.011 -19.743 1.00 69.75 129 ALA A N 1
ATOM 978 C CA . ALA A 1 129 ? 5.759 10.487 -20.562 1.00 69.75 129 ALA A CA 1
ATOM 979 C C . ALA A 1 129 ? 6.931 10.904 -19.662 1.00 69.75 129 ALA A C 1
ATOM 981 O O . ALA A 1 129 ? 6.749 11.636 -18.687 1.00 69.75 129 ALA A O 1
ATOM 982 N N . VAL A 1 130 ? 8.143 10.478 -20.026 1.00 67.69 130 VAL A N 1
ATOM 983 C CA . VAL A 1 130 ? 9.367 10.807 -19.283 1.00 67.69 130 VAL A CA 1
ATOM 984 C C . VAL A 1 130 ? 9.488 12.327 -19.126 1.00 67.69 130 VAL A C 1
ATOM 986 O O . VAL A 1 130 ? 9.370 13.075 -20.095 1.00 67.69 130 VAL A O 1
ATOM 989 N N . GLY A 1 131 ? 9.713 12.782 -17.891 1.00 63.06 131 GLY A N 1
ATOM 990 C CA . GLY A 1 131 ? 9.847 14.203 -17.554 1.00 63.06 131 GLY A CA 1
ATOM 991 C C . GLY A 1 131 ? 8.542 14.916 -17.182 1.00 63.06 131 GLY A C 1
ATOM 992 O O . GLY A 1 131 ? 8.599 16.091 -16.831 1.00 63.06 131 GLY A O 1
ATOM 993 N N . HIS A 1 132 ? 7.392 14.233 -17.206 1.00 65.75 132 HIS A N 1
ATOM 994 C CA . HIS A 1 132 ? 6.135 14.775 -16.685 1.00 65.75 132 HIS A CA 1
ATOM 995 C C . HIS A 1 132 ? 5.839 14.224 -15.288 1.00 65.75 132 HIS A C 1
ATOM 997 O O . HIS A 1 132 ? 5.679 13.017 -15.098 1.00 65.75 132 HIS A O 1
ATOM 1003 N N . GLU A 1 133 ? 5.727 15.118 -14.304 1.00 66.88 133 GLU A N 1
ATOM 1004 C CA . GLU A 1 133 ? 5.136 14.769 -13.014 1.00 66.88 133 GLU A CA 1
ATOM 1005 C C . GLU A 1 133 ? 3.607 14.823 -13.126 1.00 66.88 133 GLU A C 1
ATOM 1007 O O . GLU A 1 133 ? 3.060 15.809 -13.630 1.00 66.88 133 GLU A O 1
ATOM 1012 N N . PRO A 1 134 ? 2.891 13.781 -12.677 1.00 78.50 134 PRO A N 1
ATOM 1013 C CA . PRO A 1 134 ? 1.442 13.789 -12.720 1.00 78.50 134 PRO A CA 1
ATOM 1014 C C . PRO A 1 134 ? 0.882 14.823 -11.746 1.00 78.50 134 PRO A C 1
ATOM 1016 O O . PRO A 1 134 ? 1.255 14.874 -10.574 1.00 78.50 134 PRO A O 1
ATOM 1019 N N . GLN A 1 135 ? -0.052 15.635 -12.232 1.00 78.88 135 GLN A N 1
ATOM 1020 C CA . GLN A 1 135 ? -0.718 16.638 -11.417 1.00 78.88 135 GLN A CA 1
ATOM 1021 C C . GLN A 1 135 ? -1.884 16.005 -10.651 1.00 78.88 135 GLN A C 1
ATOM 1023 O O . GLN A 1 135 ? -2.771 15.386 -11.242 1.00 78.88 135 GLN A O 1
ATOM 1028 N N . ALA A 1 136 ? -1.892 16.163 -9.327 1.00 85.38 136 ALA A N 1
ATOM 1029 C CA . ALA A 1 136 ? -3.013 15.733 -8.502 1.00 85.38 136 ALA A CA 1
ATOM 1030 C C . ALA A 1 136 ? -4.202 16.692 -8.675 1.00 85.38 136 ALA A C 1
ATOM 1032 O O . ALA A 1 136 ? -4.044 17.910 -8.586 1.00 85.38 136 ALA A O 1
ATOM 1033 N N . ALA A 1 137 ? -5.397 16.138 -8.888 1.00 87.25 137 ALA A N 1
ATOM 1034 C CA . ALA A 1 137 ? -6.644 16.902 -8.953 1.00 87.25 137 ALA A CA 1
ATOM 1035 C C . ALA A 1 137 ? -7.191 17.249 -7.556 1.00 87.25 137 ALA A C 1
ATOM 1037 O O . ALA A 1 137 ? -8.120 18.044 -7.425 1.00 87.25 137 ALA A O 1
ATOM 1038 N N . ILE A 1 138 ? -6.626 16.635 -6.514 1.00 88.94 138 ILE A N 1
ATOM 1039 C CA . ILE A 1 138 ? -7.024 16.804 -5.120 1.00 88.94 138 ILE A CA 1
ATOM 1040 C C . ILE A 1 138 ? -5.819 17.156 -4.250 1.00 88.94 138 ILE A C 1
ATOM 1042 O O . ILE A 1 138 ? -4.674 16.821 -4.550 1.00 88.94 138 ILE A O 1
ATOM 1046 N N . THR A 1 139 ? -6.090 17.802 -3.125 1.00 90.81 139 THR A N 1
ATOM 1047 C CA . THR A 1 139 ? -5.110 18.053 -2.069 1.00 90.81 139 THR A CA 1
ATOM 1048 C C . THR A 1 139 ? -4.971 16.845 -1.140 1.00 90.81 139 THR A C 1
ATOM 1050 O O . THR A 1 139 ? -5.871 16.011 -1.018 1.00 90.81 139 THR A O 1
ATOM 1053 N N . VAL A 1 140 ? -3.858 16.791 -0.401 1.00 88.00 140 VAL A N 1
ATOM 1054 C CA . VAL A 1 140 ? -3.626 15.778 0.644 1.00 88.00 140 VAL A CA 1
ATOM 1055 C C . VAL A 1 140 ? -4.737 15.775 1.699 1.00 88.00 140 VAL A C 1
ATOM 1057 O O . VAL A 1 140 ? -5.126 14.705 2.164 1.00 88.00 140 VAL A O 1
ATOM 1060 N N . GLU A 1 141 ? -5.275 16.940 2.072 1.00 88.00 141 GLU A N 1
ATOM 1061 C CA . GLU A 1 141 ? -6.336 16.999 3.084 1.00 88.00 141 GLU A CA 1
ATOM 1062 C C . GLU A 1 141 ? -7.675 16.487 2.547 1.00 88.00 141 GLU A C 1
ATOM 1064 O O . GLU A 1 141 ? -8.368 15.757 3.252 1.00 88.00 141 GLU A O 1
ATOM 1069 N N . GLN A 1 142 ? -8.001 16.756 1.278 1.00 91.31 142 GLN A N 1
ATOM 1070 C CA . GLN A 1 142 ? -9.169 16.147 0.630 1.00 91.31 142 GLN A CA 1
ATOM 1071 C C . GLN A 1 142 ? -9.045 14.619 0.581 1.00 91.31 142 GLN A C 1
ATOM 1073 O O . GLN A 1 142 ? -9.997 13.917 0.919 1.00 91.31 142 GLN A O 1
ATOM 1078 N N . ALA A 1 143 ? -7.862 14.094 0.237 1.00 94.56 143 ALA A N 1
ATOM 1079 C CA . ALA A 1 143 ? -7.606 12.655 0.256 1.00 94.56 143 ALA A CA 1
ATOM 1080 C C . ALA A 1 143 ? -7.774 12.061 1.665 1.00 94.56 143 ALA A C 1
ATOM 1082 O O . ALA A 1 143 ? -8.448 11.045 1.842 1.00 94.56 143 ALA A O 1
ATOM 1083 N N . ARG A 1 144 ? -7.216 12.725 2.686 1.00 94.56 144 ARG A N 1
ATOM 1084 C CA . ARG A 1 144 ? -7.350 12.327 4.093 1.00 94.56 144 ARG A CA 1
ATOM 1085 C C . ARG A 1 144 ? -8.808 12.319 4.543 1.00 94.56 144 ARG A C 1
ATOM 1087 O O . ARG A 1 144 ? -9.226 11.379 5.216 1.00 94.56 144 ARG A O 1
ATOM 1094 N N . GLN A 1 145 ? -9.575 13.351 4.195 1.00 95.12 145 GLN A N 1
ATOM 1095 C CA . GLN A 1 145 ? -10.987 13.458 4.548 1.00 95.12 145 GLN A CA 1
ATOM 1096 C C . GLN A 1 145 ? -11.815 12.354 3.887 1.00 95.12 145 GLN A C 1
ATOM 1098 O 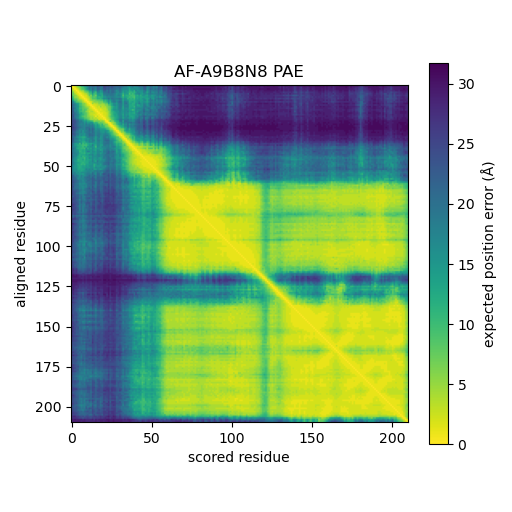O . GLN A 1 145 ? -12.594 11.705 4.581 1.00 95.12 145 GLN A O 1
ATOM 1103 N N . ALA A 1 146 ? -11.602 12.093 2.594 1.00 96.19 146 ALA A N 1
ATOM 1104 C CA . ALA A 1 146 ? -12.284 11.021 1.872 1.00 96.19 146 ALA A CA 1
ATOM 1105 C C . ALA A 1 146 ? -11.999 9.642 2.486 1.00 96.19 146 ALA A C 1
ATOM 1107 O O . ALA A 1 146 ? -12.924 8.869 2.724 1.00 96.19 146 ALA A O 1
ATOM 1108 N N . VAL A 1 147 ? -10.735 9.353 2.822 1.00 96.88 147 VAL A N 1
ATOM 1109 C CA . VAL A 1 147 ? -10.375 8.106 3.514 1.00 96.88 147 VAL A CA 1
ATOM 1110 C C . VAL A 1 147 ? -11.018 8.021 4.894 1.00 96.88 147 VAL A C 1
ATOM 1112 O O . VAL A 1 147 ? -11.553 6.976 5.255 1.00 96.88 147 VAL A O 1
ATOM 1115 N N . A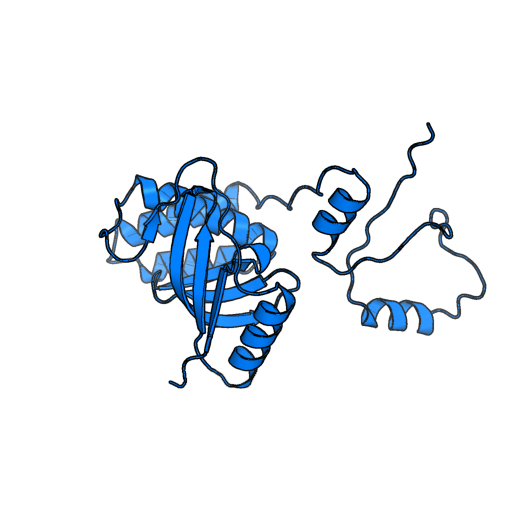RG A 1 148 ? -10.970 9.103 5.679 1.00 96.50 148 ARG A N 1
ATOM 1116 C CA . ARG A 1 148 ? -11.559 9.138 7.023 1.00 96.50 148 ARG A CA 1
A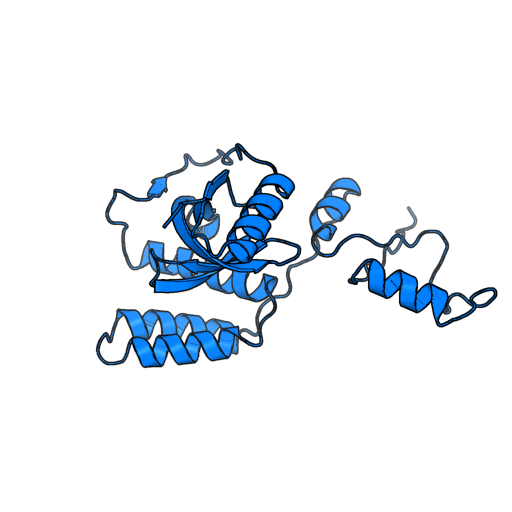TOM 1117 C C . ARG A 1 148 ? -13.056 8.842 6.979 1.00 96.50 148 ARG A C 1
ATOM 1119 O O . ARG A 1 148 ? -13.542 8.107 7.834 1.00 96.50 148 ARG A O 1
ATOM 1126 N N . GLU A 1 149 ? -13.763 9.410 6.005 1.00 96.12 149 GLU A N 1
ATOM 1127 C CA . GLU A 1 149 ? -15.187 9.150 5.811 1.00 96.12 149 GLU A CA 1
ATOM 1128 C C . GLU A 1 149 ? -15.433 7.693 5.441 1.00 96.12 149 GLU A C 1
ATOM 1130 O O . GLU A 1 149 ? -16.218 7.031 6.106 1.00 96.12 149 GLU A O 1
ATOM 1135 N N . ALA A 1 150 ? -14.697 7.169 4.460 1.00 96.50 150 ALA A N 1
ATOM 1136 C CA . ALA A 1 150 ? -14.858 5.794 4.006 1.00 96.50 150 ALA A CA 1
ATOM 1137 C C . ALA A 1 150 ? -14.570 4.756 5.099 1.00 96.50 150 ALA A C 1
ATOM 1139 O O . ALA A 1 150 ? -15.288 3.768 5.200 1.00 96.50 150 ALA A O 1
ATOM 1140 N N . ILE A 1 151 ? -13.578 4.989 5.966 1.00 96.06 151 ILE A N 1
ATOM 1141 C CA . ILE A 1 151 ? -13.347 4.129 7.139 1.00 96.06 151 ILE A CA 1
ATOM 1142 C C . ILE A 1 151 ? -14.548 4.185 8.089 1.00 96.06 151 ILE A C 1
ATOM 1144 O O . ILE A 1 151 ? -14.987 3.150 8.582 1.00 96.06 151 ILE A O 1
ATOM 1148 N N . ARG A 1 152 ? -15.097 5.381 8.347 1.00 95.69 152 ARG A N 1
ATOM 1149 C CA . ARG A 1 152 ? -16.244 5.548 9.252 1.00 95.69 152 ARG A CA 1
ATOM 1150 C C . ARG A 1 152 ? -17.512 4.894 8.700 1.00 95.69 152 ARG A C 1
ATOM 1152 O O . ARG A 1 152 ? -18.278 4.328 9.472 1.00 95.69 152 ARG A O 1
ATOM 1159 N N . SER A 1 153 ? -17.734 4.990 7.393 1.00 94.88 153 SER A N 1
ATOM 1160 C CA . SER A 1 153 ? -18.917 4.466 6.707 1.00 94.88 153 SER A CA 1
ATOM 1161 C C . SER A 1 153 ? -18.756 3.027 6.203 1.00 94.88 153 SER A C 1
ATOM 1163 O O . SER A 1 153 ? -19.714 2.464 5.681 1.00 94.88 153 SER A O 1
ATOM 1165 N N . GLY A 1 154 ? -17.569 2.424 6.343 1.00 94.81 154 GLY A N 1
ATOM 1166 C CA . GLY A 1 154 ? -17.266 1.089 5.815 1.00 94.81 154 GLY A CA 1
ATOM 1167 C C . GLY A 1 154 ? -17.256 1.014 4.282 1.00 94.81 154 GLY A C 1
ATOM 1168 O O . GLY A 1 154 ? -17.471 -0.058 3.721 1.00 94.81 154 GLY A O 1
ATOM 1169 N N . GLN A 1 155 ? -17.040 2.138 3.594 1.00 95.50 155 GLN A N 1
ATOM 1170 C CA . GLN A 1 155 ? -17.062 2.224 2.134 1.00 95.50 155 GLN A CA 1
ATOM 1171 C C . GLN A 1 155 ? -15.718 1.861 1.501 1.00 95.50 155 GLN A C 1
ATOM 1173 O O . GLN A 1 155 ? -14.642 2.063 2.068 1.00 95.50 155 GLN A O 1
ATOM 1178 N N . THR A 1 156 ? -15.785 1.374 0.263 1.00 96.69 156 THR A N 1
ATOM 1179 C CA . THR A 1 156 ? -14.600 1.183 -0.577 1.00 96.69 156 THR A CA 1
ATOM 1180 C C . THR A 1 156 ? -14.274 2.462 -1.345 1.00 96.69 156 THR A C 1
ATOM 1182 O O . THR A 1 156 ? -15.136 3.310 -1.587 1.00 96.69 156 THR A O 1
ATOM 1185 N N . LEU A 1 157 ? -13.006 2.625 -1.713 1.00 96.88 157 LEU A N 1
ATOM 1186 C CA . LEU A 1 157 ? -12.496 3.801 -2.411 1.00 96.88 157 LEU A CA 1
ATOM 1187 C C . LEU A 1 157 ? -11.879 3.391 -3.740 1.00 96.88 157 LEU A C 1
ATOM 1189 O O . LEU A 1 157 ? -11.100 2.444 -3.788 1.00 96.88 157 LEU A O 1
ATOM 1193 N N . THR A 1 158 ? -12.139 4.159 -4.789 1.00 96.38 158 THR A N 1
ATOM 1194 C CA . THR A 1 158 ? -11.355 4.117 -6.023 1.00 96.38 158 THR A CA 1
ATOM 1195 C C . THR A 1 158 ? -10.336 5.244 -6.018 1.00 96.38 158 THR A C 1
ATOM 1197 O O . THR A 1 158 ? -10.670 6.410 -5.811 1.00 96.38 158 THR A O 1
ATOM 1200 N N . VAL A 1 159 ? -9.075 4.880 -6.230 1.00 95.00 159 VAL A N 1
ATOM 1201 C CA . VAL A 1 159 ? -7.903 5.744 -6.102 1.00 95.00 159 VAL A CA 1
ATOM 1202 C C . VAL A 1 159 ? -7.130 5.724 -7.415 1.00 95.00 159 VAL A C 1
ATOM 1204 O O . VAL A 1 159 ? -6.685 4.665 -7.853 1.00 95.00 159 VAL A O 1
ATOM 1207 N N . ARG A 1 160 ? -6.905 6.893 -8.021 1.00 94.56 160 ARG A N 1
ATOM 1208 C CA . ARG A 1 160 ? -5.883 7.050 -9.067 1.00 94.56 160 ARG A CA 1
ATOM 1209 C C . ARG A 1 160 ? -4.546 7.289 -8.382 1.00 94.56 160 ARG A C 1
ATOM 1211 O O . ARG A 1 160 ? -4.364 8.322 -7.740 1.00 94.56 160 ARG A O 1
ATOM 1218 N N . TYR A 1 161 ? -3.638 6.328 -8.481 1.00 92.81 161 TYR A N 1
ATOM 1219 C CA . TYR A 1 161 ? -2.397 6.293 -7.714 1.00 92.81 161 TYR A CA 1
ATOM 1220 C C . TYR A 1 161 ? -1.172 6.318 -8.622 1.00 92.81 161 TYR A C 1
ATOM 1222 O O . TYR A 1 161 ? -1.067 5.501 -9.539 1.00 92.81 161 TYR A O 1
ATOM 1230 N N . TYR A 1 162 ? -0.238 7.228 -8.341 1.00 91.00 162 TYR A N 1
ATOM 1231 C CA . TYR A 1 162 ? 1.050 7.297 -9.022 1.00 91.00 162 TYR A CA 1
ATOM 1232 C C . TYR A 1 162 ? 2.121 6.490 -8.277 1.00 91.00 162 TYR A C 1
ATOM 1234 O O . TYR A 1 162 ? 2.402 6.741 -7.104 1.00 91.00 162 TYR A O 1
ATOM 1242 N N . THR A 1 163 ? 2.766 5.565 -8.985 1.00 86.44 163 THR A N 1
ATOM 1243 C CA . THR A 1 163 ? 3.895 4.779 -8.479 1.00 86.44 163 THR A CA 1
ATOM 1244 C C . THR A 1 163 ? 5.191 5.234 -9.158 1.00 86.44 163 THR A C 1
ATOM 1246 O O . THR A 1 163 ? 5.370 4.954 -10.347 1.00 86.44 163 THR A O 1
ATOM 1249 N N . PRO A 1 164 ? 6.118 5.896 -8.435 1.00 83.94 164 PRO A N 1
ATOM 1250 C CA . PRO A 1 164 ? 7.355 6.408 -9.027 1.00 83.94 164 PRO A CA 1
ATOM 1251 C C . PRO A 1 164 ? 8.295 5.318 -9.548 1.00 83.94 164 PRO A C 1
ATOM 1253 O O . PRO A 1 164 ? 8.814 5.462 -10.650 1.00 83.94 164 PRO A O 1
ATOM 1256 N N . SER A 1 165 ? 8.471 4.212 -8.813 1.00 79.75 165 SER A N 1
ATOM 1257 C CA . SER A 1 165 ? 9.364 3.106 -9.212 1.00 79.75 165 SER A CA 1
ATOM 1258 C C . SER A 1 165 ? 9.011 2.473 -10.560 1.00 79.75 165 SER A C 1
ATOM 1260 O O . SER A 1 165 ? 9.899 2.032 -11.283 1.00 79.75 165 SER A O 1
ATOM 1262 N N . ALA A 1 166 ? 7.724 2.455 -10.908 1.00 78.44 166 ALA A N 1
ATOM 1263 C CA . ALA A 1 166 ? 7.228 1.947 -12.182 1.00 78.44 166 ALA A CA 1
ATOM 1264 C C . ALA A 1 166 ? 6.910 3.065 -13.193 1.00 78.44 166 ALA A C 1
ATOM 1266 O O . ALA A 1 166 ? 6.528 2.760 -14.321 1.00 78.44 166 ALA A O 1
ATOM 1267 N N . HIS A 1 167 ? 7.029 4.334 -12.780 1.00 82.88 167 HIS A N 1
ATOM 1268 C CA . HIS A 1 167 ? 6.613 5.538 -13.506 1.00 82.88 167 HIS A CA 1
ATOM 1269 C C . HIS A 1 167 ? 5.222 5.409 -14.158 1.00 82.88 167 HIS A C 1
ATOM 1271 O O . HIS A 1 167 ? 5.042 5.611 -15.360 1.00 82.88 167 HIS A O 1
ATOM 1277 N N . ARG A 1 168 ? 4.222 5.016 -13.358 1.00 84.00 168 ARG A N 1
ATOM 1278 C CA . ARG A 1 168 ? 2.873 4.676 -13.844 1.00 84.00 168 ARG A CA 1
ATOM 1279 C C . ARG A 1 168 ? 1.774 5.202 -12.948 1.00 84.00 168 ARG A C 1
ATOM 1281 O O . ARG A 1 168 ? 1.924 5.235 -11.726 1.00 84.00 168 ARG A O 1
ATOM 1288 N N . ILE A 1 169 ? 0.644 5.523 -13.567 1.00 89.06 169 ILE A N 1
ATOM 1289 C CA . ILE A 1 169 ? -0.617 5.755 -12.867 1.00 89.06 169 ILE A CA 1
ATOM 1290 C C . ILE A 1 169 ? -1.453 4.488 -12.968 1.00 89.06 169 ILE A C 1
ATOM 1292 O O . ILE A 1 169 ? -1.590 3.915 -14.044 1.00 89.06 169 ILE A O 1
ATOM 1296 N N . THR A 1 170 ? -2.021 4.064 -11.847 1.00 88.69 170 THR A N 1
ATOM 1297 C CA . THR A 1 170 ? -2.936 2.920 -11.783 1.00 88.69 170 THR A CA 1
ATOM 1298 C C . THR A 1 170 ? -4.220 3.315 -11.077 1.00 88.69 170 THR A C 1
ATOM 1300 O O . THR A 1 170 ? -4.191 4.116 -10.140 1.00 88.69 170 THR A O 1
ATOM 1303 N N . THR A 1 171 ? -5.341 2.740 -11.499 1.00 92.12 171 THR A N 1
ATOM 1304 C CA . THR A 1 171 ? -6.610 2.865 -10.775 1.00 92.12 171 THR A CA 1
ATOM 1305 C C . THR A 1 171 ? -6.748 1.679 -9.827 1.00 92.12 171 THR A C 1
ATOM 1307 O O . THR A 1 171 ? -6.625 0.529 -10.239 1.00 92.12 171 THR A O 1
ATOM 1310 N N . ARG A 1 172 ? -6.941 1.946 -8.533 1.00 91.69 172 ARG A N 1
ATOM 1311 C CA . ARG A 1 172 ? -6.999 0.932 -7.474 1.00 91.69 172 ARG A CA 1
ATOM 1312 C C . ARG A 1 172 ? -8.308 1.055 -6.715 1.00 91.69 172 ARG A C 1
ATOM 1314 O O . ARG A 1 172 ? -8.594 2.122 -6.180 1.00 91.69 172 ARG A O 1
ATOM 1321 N N . THR A 1 173 ? -9.049 -0.039 -6.601 1.00 95.81 173 THR A N 1
ATOM 1322 C CA . THR A 1 173 ? -10.117 -0.156 -5.604 1.00 95.81 173 THR A CA 1
ATOM 1323 C C . THR A 1 173 ? -9.504 -0.649 -4.300 1.00 95.81 173 THR A C 1
ATOM 1325 O O . THR A 1 173 ? -8.817 -1.675 -4.283 1.00 95.81 173 THR A O 1
ATOM 1328 N N . ILE A 1 174 ? -9.704 0.105 -3.221 1.00 96.44 174 ILE A N 1
ATOM 1329 C CA . ILE A 1 174 ? -9.147 -0.192 -1.904 1.00 96.44 174 ILE A CA 1
ATOM 1330 C C . ILE A 1 174 ? -10.242 -0.210 -0.837 1.00 96.44 174 ILE A C 1
ATOM 1332 O O . ILE A 1 174 ? -11.140 0.634 -0.839 1.00 96.44 174 ILE A O 1
ATOM 1336 N N . ARG A 1 175 ? -10.145 -1.145 0.111 1.00 96.94 175 ARG A N 1
ATOM 1337 C CA . ARG A 1 175 ? -10.913 -1.114 1.364 1.00 96.94 175 ARG A CA 1
ATOM 1338 C C . ARG A 1 175 ? -10.018 -0.490 2.432 1.00 96.94 175 ARG A C 1
ATOM 1340 O O . ARG A 1 175 ? -9.043 -1.135 2.832 1.00 96.94 175 ARG A O 1
ATOM 1347 N N . PRO A 1 176 ? -10.245 0.770 2.832 1.00 97.12 176 PRO A N 1
ATOM 1348 C CA . PRO A 1 176 ? -9.362 1.437 3.776 1.00 97.12 176 PRO A CA 1
ATOM 1349 C C . PRO A 1 176 ? -9.506 0.800 5.166 1.00 97.12 176 PRO A C 1
ATOM 1351 O O . PRO A 1 176 ? -10.614 0.574 5.639 1.00 97.12 176 PRO A O 1
ATOM 1354 N N . LEU A 1 177 ? -8.378 0.501 5.810 1.00 95.00 177 LEU A N 1
ATOM 1355 C CA . LEU A 1 177 ? -8.315 -0.174 7.112 1.00 95.00 177 LEU A CA 1
ATOM 1356 C C . LEU A 1 177 ? -7.811 0.767 8.207 1.00 95.00 177 LEU A C 1
ATOM 1358 O O . LEU A 1 177 ? -8.360 0.805 9.302 1.00 95.00 177 LEU A O 1
ATOM 1362 N N . GLU A 1 178 ? -6.765 1.544 7.917 1.00 93.50 178 GLU A N 1
ATOM 1363 C CA . GLU A 1 178 ? -6.145 2.434 8.898 1.00 93.50 178 GLU A CA 1
ATOM 1364 C C . GLU A 1 178 ? -5.703 3.748 8.254 1.00 93.50 178 GLU A C 1
ATOM 1366 O O . GLU A 1 178 ? -4.952 3.765 7.275 1.00 93.50 178 GLU A O 1
ATOM 1371 N N . LEU A 1 179 ? -6.136 4.863 8.844 1.00 92.69 179 LEU A N 1
ATOM 1372 C CA . LEU A 1 179 ? -5.688 6.201 8.477 1.00 92.69 179 LEU A CA 1
ATOM 1373 C C . LEU A 1 179 ? -4.369 6.531 9.185 1.00 92.69 179 LEU A C 1
ATOM 1375 O O . LEU A 1 179 ? -4.292 6.470 10.409 1.00 92.69 179 LEU A O 1
ATOM 1379 N N . THR A 1 180 ? -3.359 6.971 8.436 1.00 90.19 180 THR A N 1
ATOM 1380 C CA . THR A 1 180 ? -2.076 7.425 8.989 1.00 90.19 180 THR A CA 1
ATOM 1381 C C . THR A 1 180 ? -1.869 8.922 8.755 1.00 90.19 180 THR A C 1
ATOM 1383 O O . THR A 1 180 ? -2.653 9.605 8.085 1.00 90.19 180 THR A O 1
ATOM 1386 N N . SER A 1 181 ? -0.800 9.485 9.320 1.00 81.75 181 SER A N 1
ATOM 1387 C CA . SER A 1 181 ? -0.472 10.898 9.115 1.00 81.75 181 SER A CA 1
ATOM 1388 C C . SER A 1 181 ? -0.113 11.213 7.658 1.00 81.75 181 SER A C 1
ATOM 1390 O O . SER A 1 181 ? -0.414 12.309 7.190 1.00 81.75 181 SER A O 1
ATOM 1392 N N . THR A 1 182 ? 0.444 10.261 6.910 1.00 85.38 182 THR A N 1
ATOM 1393 C CA . THR A 1 182 ? 0.938 10.462 5.536 1.00 85.38 182 THR A CA 1
ATOM 1394 C C . THR A 1 182 ? 0.205 9.641 4.478 1.00 85.38 182 THR A C 1
ATOM 1396 O O . THR A 1 182 ? 0.490 9.792 3.289 1.00 85.38 182 THR A O 1
ATOM 1399 N N . GLY A 1 183 ? -0.753 8.802 4.867 1.00 92.88 183 GLY A N 1
ATOM 1400 C CA . GLY A 1 183 ? -1.491 7.972 3.927 1.00 92.88 183 GLY A CA 1
ATOM 1401 C C . GLY A 1 183 ? -2.537 7.076 4.577 1.00 92.88 183 GLY A C 1
ATOM 1402 O O . GLY A 1 183 ? -3.098 7.387 5.628 1.00 92.88 183 GLY A O 1
ATOM 1403 N N . VAL A 1 184 ? -2.800 5.950 3.925 1.00 95.75 184 VAL A N 1
ATOM 1404 C CA . VAL A 1 184 ? -3.784 4.952 4.343 1.00 95.75 184 VAL A CA 1
ATOM 1405 C C . VAL A 1 184 ? -3.233 3.548 4.13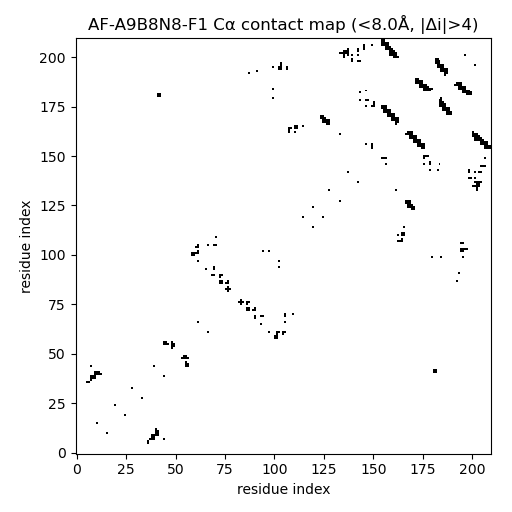2 1.00 95.75 184 VAL A C 1
ATOM 1407 O O . VAL A 1 184 ? -2.620 3.271 3.100 1.00 95.75 184 VAL A O 1
ATOM 1410 N N . ARG A 1 185 ? -3.446 2.653 5.101 1.00 95.75 185 ARG A N 1
ATOM 1411 C CA . ARG A 1 185 ? -3.341 1.208 4.869 1.00 95.75 185 ARG A CA 1
ATOM 1412 C C . ARG A 1 185 ? -4.705 0.669 4.481 1.00 95.75 185 ARG A C 1
ATOM 1414 O O . ARG A 1 185 ? -5.706 1.035 5.096 1.00 95.75 185 ARG A O 1
ATOM 1421 N N . GLY A 1 186 ? -4.747 -0.204 3.486 1.00 94.88 186 GLY A N 1
ATOM 1422 C CA . GLY A 1 186 ? -5.993 -0.806 3.036 1.00 94.88 186 GLY A CA 1
ATOM 1423 C C . GLY A 1 186 ? -5.779 -2.081 2.243 1.00 94.88 186 GLY A C 1
ATOM 1424 O O . GLY A 1 186 ? -4.697 -2.310 1.704 1.00 94.88 186 GLY A O 1
ATOM 1425 N N . TRP A 1 187 ? -6.828 -2.891 2.153 1.00 95.19 187 TRP A N 1
ATOM 1426 C CA . TRP A 1 187 ? -6.875 -4.022 1.233 1.00 95.19 187 TRP A CA 1
ATOM 1427 C C . TRP A 1 187 ? -6.963 -3.504 -0.202 1.00 95.19 187 TRP A C 1
ATOM 1429 O O . TRP A 1 187 ? -7.857 -2.718 -0.507 1.00 95.19 187 TRP A O 1
ATOM 1439 N N . CYS A 1 188 ? -6.053 -3.917 -1.078 1.00 94.00 188 CYS A N 1
ATOM 1440 C CA . CYS A 1 188 ? -6.042 -3.538 -2.487 1.00 94.00 188 CYS A CA 1
ATOM 1441 C C . CYS A 1 188 ? -6.653 -4.655 -3.335 1.00 94.00 188 CYS A C 1
ATOM 1443 O O . CYS A 1 188 ? -6.044 -5.712 -3.474 1.00 94.00 188 CYS A O 1
ATOM 1445 N N . GLU A 1 189 ? -7.800 -4.412 -3.971 1.00 91.88 189 GLU A N 1
ATOM 1446 C CA . GLU A 1 189 ? -8.490 -5.438 -4.769 1.00 91.88 189 GLU A CA 1
ATOM 1447 C C . GLU A 1 189 ? -7.672 -5.892 -5.978 1.00 91.88 189 GLU A C 1
ATOM 1449 O O . GLU A 1 189 ? -7.644 -7.071 -6.312 1.00 91.88 189 GLU A O 1
ATOM 1454 N N . LEU A 1 190 ? -6.936 -4.976 -6.610 1.00 86.75 190 LEU A N 1
ATOM 1455 C CA . LEU A 1 190 ? -6.110 -5.332 -7.764 1.00 86.75 190 LEU A CA 1
ATOM 1456 C C . LEU A 1 190 ? -4.940 -6.254 -7.382 1.00 86.75 190 LEU A C 1
ATOM 1458 O O . LEU A 1 190 ? -4.433 -6.996 -8.218 1.00 86.75 190 LEU A O 1
ATOM 1462 N N . ARG A 1 191 ? -4.468 -6.190 -6.132 1.00 85.62 191 ARG A N 1
ATOM 1463 C CA . ARG A 1 191 ? -3.341 -7.007 -5.657 1.00 85.62 191 ARG A CA 1
ATOM 1464 C C . ARG A 1 191 ? -3.765 -8.158 -4.747 1.00 85.62 191 ARG A C 1
ATOM 1466 O O . ARG A 1 191 ? -2.943 -9.032 -4.512 1.00 85.62 191 ARG A O 1
ATOM 1473 N N . GLN A 1 192 ? -5.016 -8.168 -4.284 1.00 88.38 192 GLN A N 1
ATOM 1474 C CA . GLN A 1 192 ? -5.538 -9.124 -3.306 1.00 88.38 192 GLN A CA 1
ATOM 1475 C C . GLN A 1 192 ? -4.628 -9.235 -2.068 1.00 88.38 192 GLN A C 1
ATOM 1477 O O . GLN A 1 192 ? -4.291 -10.325 -1.617 1.00 88.38 192 GLN A O 1
ATOM 1482 N N . GLU A 1 193 ? -4.189 -8.085 -1.549 1.00 88.94 193 GLU A N 1
ATOM 1483 C CA . GLU A 1 193 ? -3.389 -7.993 -0.323 1.00 88.94 193 GLU A CA 1
ATOM 1484 C C . GLU A 1 193 ? -3.476 -6.595 0.308 1.00 88.94 193 GLU A C 1
ATOM 1486 O O . GLU A 1 193 ? -3.888 -5.625 -0.343 1.00 88.94 193 GLU A O 1
ATOM 1491 N N . GLU A 1 194 ? -3.053 -6.468 1.568 1.00 92.50 194 GLU A N 1
ATOM 1492 C CA . GLU A 1 194 ? -2.909 -5.161 2.208 1.00 92.50 194 GLU A CA 1
ATOM 1493 C C . GLU A 1 194 ? -1.724 -4.371 1.640 1.00 92.50 194 GLU A C 1
ATOM 1495 O O . GLU A 1 194 ? -0.635 -4.895 1.405 1.00 92.50 194 GLU A O 1
ATOM 1500 N N . ARG A 1 195 ? -1.938 -3.068 1.452 1.00 93.31 195 ARG A N 1
ATOM 1501 C CA . ARG A 1 195 ? -0.958 -2.122 0.910 1.00 93.31 195 ARG A CA 1
ATOM 1502 C C . ARG A 1 195 ? -1.004 -0.796 1.656 1.00 93.31 195 ARG A C 1
ATOM 1504 O O . ARG A 1 195 ? -2.032 -0.419 2.228 1.00 93.31 195 ARG A O 1
ATOM 1511 N N . ALA A 1 196 ? 0.103 -0.064 1.609 1.00 94.25 196 ALA A N 1
ATOM 1512 C CA . ALA A 1 196 ? 0.212 1.307 2.085 1.00 94.25 196 ALA A CA 1
ATOM 1513 C C . ALA A 1 196 ? 0.173 2.302 0.911 1.00 94.25 196 ALA A C 1
ATOM 1515 O O . ALA A 1 196 ? 0.992 2.244 -0.004 1.00 94.25 196 ALA A O 1
ATOM 1516 N N . PHE A 1 197 ? -0.751 3.263 0.961 1.00 94.75 197 PHE A N 1
ATOM 1517 C CA . PHE A 1 197 ? -0.924 4.297 -0.062 1.00 94.75 197 PHE A CA 1
ATOM 1518 C C . PHE A 1 197 ? -0.666 5.676 0.527 1.00 94.75 197 PHE A C 1
ATOM 1520 O O . PHE A 1 197 ? -1.386 6.136 1.413 1.00 94.75 197 PHE A O 1
ATOM 1527 N N . ARG A 1 198 ? 0.362 6.360 0.029 1.00 93.31 198 ARG A N 1
ATOM 1528 C CA . ARG A 1 198 ? 0.693 7.727 0.457 1.00 93.31 198 ARG A CA 1
ATOM 1529 C C . ARG A 1 198 ? -0.228 8.770 -0.173 1.00 93.31 198 ARG A C 1
ATOM 1531 O O . ARG A 1 198 ? -0.466 8.714 -1.377 1.00 93.31 198 ARG A O 1
ATOM 1538 N N . PHE A 1 199 ? -0.665 9.762 0.602 1.00 92.94 199 PHE A N 1
ATOM 1539 C CA . PHE A 1 199 ? -1.561 10.817 0.109 1.00 92.94 199 PHE A CA 1
ATOM 1540 C C . PHE A 1 199 ? -0.934 11.713 -0.953 1.00 92.94 199 PHE A C 1
ATOM 1542 O O . PHE A 1 199 ? -1.628 12.131 -1.871 1.00 92.94 199 PHE A O 1
ATOM 1549 N N . ASP A 1 200 ? 0.371 11.973 -0.866 1.00 89.56 200 ASP A N 1
ATOM 1550 C CA . ASP A 1 200 ? 1.104 12.777 -1.851 1.00 89.56 200 ASP A CA 1
ATOM 1551 C C . ASP A 1 200 ? 1.210 12.105 -3.230 1.00 89.56 200 ASP A C 1
ATOM 1553 O O . ASP A 1 200 ? 1.645 12.735 -4.188 1.00 89.56 200 ASP A O 1
ATOM 1557 N N . ARG A 1 201 ? 0.799 10.836 -3.336 1.00 92.50 201 ARG A N 1
ATOM 1558 C CA . ARG A 1 201 ? 0.769 10.051 -4.576 1.00 92.50 201 ARG A CA 1
ATOM 1559 C C . ARG A 1 201 ? -0.650 9.737 -5.066 1.00 92.50 201 ARG A C 1
ATOM 1561 O O . ARG A 1 201 ? -0.804 9.096 -6.106 1.00 92.50 201 ARG A O 1
ATOM 1568 N N . ILE A 1 202 ? -1.686 10.172 -4.342 1.00 94.69 202 ILE A N 1
ATOM 1569 C CA . ILE A 1 202 ? -3.080 10.039 -4.779 1.00 94.69 202 ILE A CA 1
ATOM 1570 C C . ILE A 1 202 ? -3.428 11.221 -5.683 1.00 94.69 202 ILE A C 1
ATOM 1572 O O . ILE A 1 202 ? -3.451 12.367 -5.247 1.00 94.69 202 ILE A O 1
ATOM 1576 N N . LEU A 1 203 ? -3.737 10.927 -6.943 1.00 94.19 203 LEU A N 1
ATOM 1577 C CA . LEU A 1 203 ? -4.093 11.926 -7.948 1.00 94.19 203 LEU A CA 1
ATOM 1578 C C . LEU A 1 203 ? -5.587 12.258 -7.933 1.00 94.19 203 LEU A C 1
ATOM 1580 O O . LEU A 1 203 ? -5.967 13.395 -8.197 1.00 94.19 203 LEU A O 1
ATOM 1584 N N . ALA A 1 204 ? -6.426 11.266 -7.633 1.00 94.31 204 ALA A N 1
ATOM 1585 C CA . ALA A 1 204 ? -7.869 11.408 -7.473 1.00 94.31 204 ALA A CA 1
ATOM 1586 C C . ALA A 1 204 ? -8.411 10.299 -6.562 1.00 94.31 204 ALA A C 1
ATOM 1588 O O . ALA A 1 204 ? -7.833 9.209 -6.503 1.00 94.31 204 ALA A O 1
ATOM 1589 N N . ILE A 1 205 ? -9.523 10.572 -5.879 1.00 96.25 205 ILE A N 1
ATOM 1590 C CA . ILE A 1 205 ? -10.187 9.625 -4.982 1.00 96.25 205 ILE A CA 1
ATOM 1591 C C . ILE A 1 205 ? -11.705 9.780 -5.057 1.00 96.25 205 ILE A C 1
ATOM 1593 O O . ILE A 1 205 ? -12.210 10.901 -5.090 1.00 96.25 205 ILE A O 1
ATOM 1597 N N . ALA A 1 206 ? -12.422 8.662 -5.070 1.00 94.31 206 ALA A N 1
ATOM 1598 C CA . ALA A 1 206 ? -13.879 8.627 -5.020 1.00 94.31 206 ALA A CA 1
ATOM 1599 C C . ALA A 1 206 ? -14.347 7.458 -4.147 1.00 94.31 206 ALA A C 1
ATOM 1601 O O . ALA A 1 206 ? -13.751 6.383 -4.187 1.00 94.31 206 ALA A O 1
ATOM 1602 N N . ALA A 1 207 ? -15.403 7.666 -3.362 1.00 90.44 207 ALA A N 1
ATOM 1603 C CA . ALA A 1 207 ? -16.037 6.599 -2.597 1.00 90.44 207 ALA A CA 1
ATOM 1604 C C . ALA A 1 207 ? -17.066 5.857 -3.455 1.00 90.44 207 ALA A C 1
ATOM 1606 O O . ALA A 1 207 ? -17.777 6.472 -4.252 1.00 90.44 207 ALA A O 1
ATOM 1607 N N . HIS A 1 208 ? -17.164 4.546 -3.258 1.00 79.00 208 HIS A N 1
ATOM 1608 C CA . HIS A 1 208 ? -18.249 3.733 -3.787 1.00 79.00 208 HIS A CA 1
ATOM 1609 C C . HIS A 1 208 ? -19.242 3.413 -2.673 1.00 79.00 208 HIS A C 1
ATOM 1611 O O . HIS A 1 208 ? -18.856 2.976 -1.587 1.00 79.00 208 HIS A O 1
ATOM 1617 N N . MET A 1 209 ? -20.530 3.599 -2.961 1.00 57.50 209 MET A N 1
ATOM 1618 C CA . MET A 1 209 ? -21.580 2.917 -2.211 1.00 57.50 209 MET A CA 1
ATOM 1619 C C . MET A 1 209 ? -21.577 1.465 -2.689 1.00 57.50 209 MET A C 1
ATOM 1621 O O . MET A 1 209 ? -21.818 1.221 -3.872 1.00 57.50 209 MET A O 1
ATOM 1625 N N . GLY A 1 210 ? -21.181 0.551 -1.802 1.00 53.94 210 GLY A N 1
ATOM 1626 C CA . GLY A 1 210 ? -21.314 -0.891 -2.021 1.00 53.94 210 GLY A CA 1
ATOM 1627 C C . GLY A 1 210 ? -22.761 -1.339 -1.908 1.00 53.94 210 GLY A C 1
ATOM 1628 O O . GLY A 1 210 ? -23.519 -0.664 -1.173 1.00 53.94 210 GLY A O 1
#

Radius of gyration: 20.1 Å; Cα contacts (8 Å, |Δi|>4): 277; chains: 1; bounding box: 49×55×57 Å

InterPro domains:
  IPR026881 WYL domain [PF13280] (145-205)
  IPR051534 CBASS antivirus and pafABC operon-associated protein [PTHR34580] (71-205)

Sequence (210 aa):
MRLRQVMLVEGRAEALTVLEQQRGMQGGVQAGWTATHRVIPAGAAAQVARAVGLPSPRQPAPPREVETLVLALRIAAQQVPRYATVFQEQAQQLLADLSFAQRCVIDEQWEGLHSSLTPPLATDAEPLAVGHEPQAAITVEQARQAVREAIRSGQTLTVRYYTPSAHRITTRTIRPLELTSTGVRGWCELRQEERAFRFDRILAIAAHMG

Foldseek 3Di:
DDDDDADADEDDPVVVVCVCVVDVPPDDDDPPDDPPHDYDYVVCQQVVCVVVVHHRPDQDADDPVLLVLLLVLLVCLVVPVVCNVVSQVVSVVSCVPDDLSNLQVSVLVSVLVCCVVDPDPPPFKDADDPPDDDAAPDDLVVQLVQLVVCCVVQWWKWFFFARVSNNITGTWIWRFDDRDPFFTWTQTPVSRHIGTGGSVGTRDMDTDDD

Secondary structure (DSSP, 8-state):
------------HHHHHHHHHHTT-SS---TT--TT-----TT-HHHHHHHTTPPPPPPPPPPHHHHHHHHHHHHHHHH-GGGHHHHHHHHHHHHHTS-HHHHHHHHHHHHHHHHHHSPPPTTSEEEPPTTPPPPPSS-HHHHHHHHHHHHHHT-EEEEEEEETTTTEEEEEEEEEEEE-SSEEEEEETTTTEEEEEEGGGEEEEEEE--